Protein AF-A0A973P994-F1 (afdb_monomer_lite)

pLDDT: mean 95.09, std 4.05, range [77.5, 98.88]

Sequence (244 aa):
MRTFELDADRRIGGPYTLAAALLDRLVPEALDHRPELVAAYDVELRVAAPRLRAQVPVRRRTLADGLPSAQRILIPGLRRSLRIANGLAEFVRGHLAAAGPLRLVVANLGEADHTDAELVEVLRRRIDPALLLVEEGPSAPGDGPLCIDFGRFRDEGFHHAMVESGLETLRGMAYEDGPEEWQTLVQRVASALEAVEREEEARELYDRARRESTDPKHRATIAYATAMILVRHHDPARRDPDEA

Foldseek 3Di:
DAEDEAEQACQVPHALRRVQVVCVVQVVVCCVPPLVLLQVLLVLNCLNHVVCVVPRDDDDDDPLVPDDLVPNPDFDAPCLLVVSLLSSLVSLQVRLVVVPAYEYEYEQLVNHFPSVVSSLVNNVVPHDCRRYPYHYDYYDDDDDAGDDPLSSCRNSVVLRSLQPNLVVVLVVDACVVPVVVNLVSLVSNLVSCVSVLNNVVSLVSLVVCCVRDPDPVSNVVSVVVNLCCQCPRPPPVSRDNPVD

Secondary structure (DSSP, 8-state):
-EEEEEE-BHHHHSTTHHHHHHHHHHHHHHHHH-HHHHHHTHHHHHHH-GGGGGTS------GGGGS-GGG--PPPPTTHHHHHHHHHHHHHHHHHHHH--EEEEEETGGGB-HHHHHHHHHHHHHS-TTTEEEEE-------SPPP--HHHHHHHT-HHHHHHHHHHHHHH--TTT-HHHHHHHHHHHHHHHHHTT-HHHHHHHHHHHHHH---HHHHHHHHHHHHHHHHH-SSGGG--TT--

Radius of gyration: 20.29 Å; chains: 1; bounding box: 47×38×56 Å

Structure (mmCIF, N/CA/C/O backbone):
data_AF-A0A973P994-F1
#
_entry.id   AF-A0A973P994-F1
#
loop_
_atom_site.group_PDB
_atom_site.id
_atom_site.type_symbol
_atom_site.label_atom_id
_atom_site.label_alt_id
_atom_site.label_comp_id
_atom_site.label_asym_id
_atom_site.label_entity_id
_atom_site.label_seq_id
_atom_site.pdbx_PDB_ins_code
_atom_site.Cartn_x
_atom_site.Cartn_y
_atom_site.Cartn_z
_atom_site.occupancy
_atom_site.B_iso_or_equiv
_atom_site.auth_seq_id
_atom_site.auth_comp_id
_atom_site.auth_asym_id
_atom_site.auth_atom_id
_atom_site.pdbx_PDB_model_num
ATOM 1 N N . MET A 1 1 ? -21.869 3.431 20.355 1.00 82.62 1 MET A N 1
ATOM 2 C CA . MET A 1 1 ? -20.878 3.082 19.318 1.00 82.62 1 MET A CA 1
ATOM 3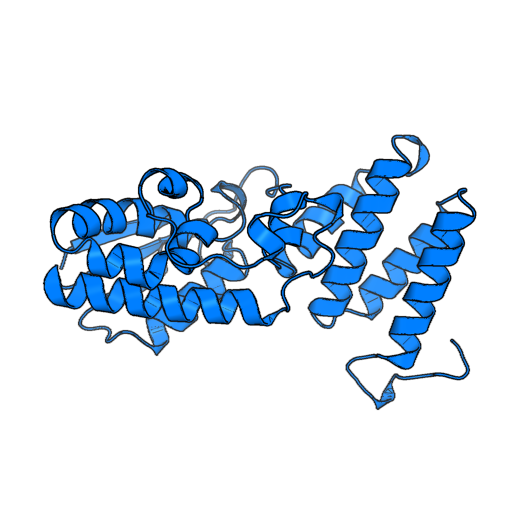 C C . MET A 1 1 ? -20.185 4.367 18.894 1.00 82.62 1 MET A C 1
ATOM 5 O O . MET A 1 1 ? -20.887 5.313 18.552 1.00 82.62 1 MET A O 1
ATOM 9 N N . ARG A 1 2 ? -18.853 4.451 19.020 1.00 95.69 2 ARG A N 1
ATOM 10 C CA . ARG A 1 2 ? -18.085 5.632 18.570 1.00 95.69 2 ARG A CA 1
ATOM 11 C C . ARG A 1 2 ? -18.140 5.707 17.043 1.00 95.69 2 ARG A C 1
ATOM 13 O O . ARG A 1 2 ? -18.291 4.663 16.420 1.00 95.69 2 ARG A O 1
ATOM 20 N N . THR A 1 3 ? -18.043 6.896 16.451 1.00 98.06 3 THR A N 1
ATOM 21 C CA . THR A 1 3 ? -18.011 7.051 14.986 1.00 98.06 3 THR A CA 1
ATOM 22 C C . THR A 1 3 ? -16.771 7.825 14.577 1.00 98.06 3 THR A C 1
ATOM 24 O O . THR A 1 3 ? -16.532 8.905 15.115 1.00 98.06 3 THR A O 1
ATOM 27 N N . PHE A 1 4 ? -16.005 7.276 13.636 1.00 98.38 4 PHE A N 1
ATOM 28 C CA . PHE A 1 4 ? -14.934 7.973 12.933 1.00 98.38 4 PHE A CA 1
ATOM 29 C C . PHE A 1 4 ? -15.313 8.133 11.467 1.00 98.38 4 PHE A C 1
ATOM 31 O O . PHE A 1 4 ? -15.811 7.196 10.848 1.00 98.38 4 PHE A O 1
ATOM 38 N N . GLU A 1 5 ? -15.045 9.315 10.930 1.00 98.25 5 GLU A N 1
ATOM 39 C CA . GLU A 1 5 ? -15.170 9.626 9.511 1.00 98.25 5 GLU A CA 1
ATOM 40 C C . GLU A 1 5 ? -13.765 9.939 9.012 1.00 98.25 5 GLU A C 1
ATOM 42 O O . GLU A 1 5 ? -13.131 10.875 9.504 1.00 98.25 5 GLU A O 1
ATOM 47 N N . LEU A 1 6 ? -13.247 9.092 8.127 1.00 98.38 6 LEU A N 1
ATOM 48 C CA . LEU A 1 6 ? -11.869 9.150 7.651 1.00 98.38 6 LEU A CA 1
ATOM 49 C C . LEU A 1 6 ? -11.847 9.114 6.125 1.00 98.38 6 LEU A C 1
ATOM 51 O O . LEU A 1 6 ? -12.688 8.470 5.503 1.00 98.38 6 LEU A O 1
ATOM 55 N N . ASP A 1 7 ? -10.870 9.799 5.547 1.00 97.69 7 ASP A N 1
ATOM 56 C CA . ASP A 1 7 ? -10.652 9.863 4.106 1.00 97.69 7 ASP A CA 1
ATOM 57 C C . ASP A 1 7 ? -9.616 8.815 3.687 1.00 97.69 7 ASP A C 1
ATOM 59 O O . ASP A 1 7 ? -8.601 8.641 4.370 1.00 97.69 7 ASP A O 1
ATOM 63 N N . ALA A 1 8 ? -9.891 8.103 2.597 1.00 97.88 8 ALA A N 1
ATOM 64 C CA . ALA A 1 8 ? -9.007 7.090 2.041 1.00 97.88 8 ALA A CA 1
ATOM 65 C C . ALA A 1 8 ? -8.262 7.545 0.778 1.00 97.88 8 ALA A C 1
ATOM 67 O O . ALA A 1 8 ? -7.497 6.750 0.244 1.00 97.88 8 ALA A O 1
ATOM 68 N N . ASP A 1 9 ? -8.434 8.783 0.296 1.00 97.75 9 ASP A N 1
ATOM 69 C CA . ASP A 1 9 ? -7.768 9.241 -0.930 1.00 97.75 9 ASP A CA 1
ATOM 70 C C . ASP A 1 9 ? -6.238 9.121 -0.831 1.00 97.75 9 ASP A C 1
ATOM 72 O O . ASP A 1 9 ? -5.570 9.804 -0.045 1.00 97.75 9 ASP A O 1
ATOM 76 N N . ARG A 1 10 ? -5.664 8.276 -1.696 1.00 97.00 10 ARG A N 1
ATOM 77 C CA . ARG A 1 10 ? -4.221 8.007 -1.764 1.00 97.00 10 ARG A CA 1
ATOM 78 C C . ARG A 1 10 ? -3.365 9.256 -1.982 1.00 97.00 10 ARG A C 1
ATOM 80 O O . ARG A 1 10 ? -2.165 9.215 -1.718 1.00 97.00 10 ARG A O 1
ATOM 87 N N . ARG A 1 11 ? -3.929 10.365 -2.463 1.00 96.75 11 ARG A N 1
ATOM 88 C CA . ARG A 1 11 ? -3.209 11.638 -2.653 1.00 96.75 11 ARG A CA 1
ATOM 89 C C . ARG A 1 11 ? -2.876 12.334 -1.334 1.00 96.75 11 ARG A C 1
ATOM 91 O O . ARG A 1 11 ? -1.956 13.145 -1.292 1.00 96.75 11 ARG A O 1
ATOM 98 N N . ILE A 1 12 ? -3.553 11.980 -0.241 1.00 95.00 12 ILE A N 1
ATOM 99 C CA . ILE A 1 12 ? -3.295 12.556 1.085 1.00 95.00 12 ILE A CA 1
ATOM 100 C C . ILE A 1 12 ? -1.983 12.016 1.674 1.00 95.00 12 ILE A C 1
ATOM 102 O O . ILE A 1 12 ? -1.164 12.789 2.178 1.00 95.00 12 ILE A O 1
ATOM 106 N N . GLY A 1 13 ? -1.779 10.693 1.648 1.00 92.81 13 GLY A N 1
ATOM 107 C CA . GLY A 1 13 ? -0.646 10.039 2.321 1.00 92.81 13 GLY A CA 1
ATOM 108 C C . GLY A 1 13 ? 0.047 8.920 1.539 1.00 92.81 13 GLY A C 1
ATOM 109 O O . GLY A 1 13 ? 1.062 8.393 2.006 1.00 92.81 13 GLY A O 1
ATOM 110 N N . GLY A 1 14 ? -0.451 8.564 0.355 1.00 96.00 14 GLY A N 1
ATOM 111 C CA . GLY A 1 14 ? -0.037 7.371 -0.379 1.00 96.00 14 GLY A CA 1
ATOM 112 C C . GLY A 1 14 ? -0.507 6.089 0.320 1.00 96.00 14 GLY A C 1
ATOM 113 O O . GLY A 1 14 ? -1.576 6.090 0.931 1.00 96.00 14 GLY A O 1
ATOM 114 N N . PRO A 1 15 ? 0.299 5.013 0.270 1.00 98.19 15 PRO A N 1
ATOM 115 C CA . PRO A 1 15 ? 0.018 3.766 0.968 1.00 98.19 15 PRO A CA 1
ATOM 116 C C . PRO A 1 15 ? -0.317 3.953 2.444 1.00 98.19 15 PRO A C 1
ATOM 118 O O . PRO A 1 15 ? 0.493 4.523 3.193 1.00 98.19 15 PRO A O 1
ATOM 121 N N . TYR A 1 16 ? -1.454 3.378 2.844 1.00 98.62 16 TYR A N 1
ATOM 122 C CA . TYR A 1 16 ? -2.008 3.387 4.197 1.00 98.62 16 TYR A CA 1
ATOM 123 C C . TYR A 1 16 ? -2.497 4.763 4.672 1.00 98.62 16 TYR A C 1
ATOM 125 O O . TYR A 1 16 ? -2.324 5.111 5.841 1.00 98.62 16 TYR A O 1
ATOM 133 N N . THR A 1 17 ? -3.106 5.558 3.795 1.00 98.19 17 THR A N 1
ATOM 134 C CA . THR A 1 17 ? -3.743 6.833 4.158 1.00 98.19 17 THR A CA 1
ATOM 135 C C . THR A 1 17 ? -4.852 6.635 5.198 1.00 98.19 17 THR A C 1
ATOM 137 O O . THR A 1 17 ? -4.779 7.201 6.295 1.00 98.19 17 THR A O 1
ATOM 140 N N . LEU A 1 18 ? -5.845 5.794 4.899 1.00 98.69 18 LEU A N 1
ATOM 141 C CA . LEU A 1 18 ? -6.954 5.486 5.805 1.00 98.69 18 LEU A CA 1
ATOM 142 C C . LEU A 1 18 ? -6.437 4.811 7.074 1.00 98.69 18 LEU A C 1
ATOM 144 O O . LEU A 1 18 ? -6.819 5.184 8.188 1.00 98.69 18 LEU A O 1
ATOM 148 N N . ALA A 1 19 ? -5.559 3.818 6.920 1.00 98.75 19 ALA A N 1
ATOM 149 C CA . ALA A 1 19 ? -5.013 3.090 8.055 1.00 98.75 19 ALA A CA 1
ATOM 150 C C . ALA A 1 19 ? -4.240 4.013 9.004 1.00 98.75 19 ALA A C 1
ATOM 152 O O . ALA A 1 19 ? -4.448 3.943 10.214 1.00 98.75 19 ALA A O 1
ATOM 153 N N . ALA A 1 20 ? -3.390 4.905 8.487 1.00 98.62 20 ALA A N 1
ATOM 154 C CA . ALA A 1 20 ? -2.669 5.871 9.310 1.00 98.62 20 ALA A CA 1
ATOM 155 C C . ALA A 1 20 ? -3.633 6.765 10.095 1.00 98.62 20 ALA A C 1
ATOM 157 O O . ALA A 1 20 ? -3.474 6.914 11.306 1.00 98.62 20 ALA A O 1
ATOM 158 N N . ALA A 1 21 ? -4.672 7.284 9.435 1.00 98.62 21 ALA A N 1
ATOM 159 C CA . ALA A 1 21 ? -5.668 8.135 10.075 1.00 98.62 21 ALA A CA 1
ATOM 160 C C . ALA A 1 21 ? -6.463 7.398 11.171 1.00 98.62 21 ALA A C 1
ATOM 162 O O . ALA A 1 21 ? -6.756 7.973 12.221 1.00 98.62 21 ALA A O 1
ATOM 163 N N . LEU A 1 22 ? -6.777 6.113 10.967 1.00 98.62 22 LEU A N 1
ATOM 164 C CA . LEU A 1 22 ? -7.419 5.274 11.981 1.00 98.62 22 LEU A CA 1
ATOM 165 C C . LEU A 1 22 ? -6.482 5.027 13.168 1.00 98.62 22 LEU A C 1
ATOM 167 O O . LEU A 1 22 ? -6.879 5.174 14.325 1.00 98.62 22 LEU A O 1
ATOM 171 N N . LEU A 1 23 ? -5.228 4.670 12.895 1.00 98.69 23 LEU A N 1
ATOM 172 C CA . LEU A 1 23 ? -4.234 4.378 13.925 1.00 98.69 23 LEU A CA 1
ATOM 173 C C . LEU A 1 23 ? -3.874 5.611 14.758 1.00 98.69 23 LEU A C 1
ATOM 175 O O . LEU A 1 23 ? -3.693 5.472 15.965 1.00 98.69 23 LEU A O 1
ATOM 179 N N . ASP A 1 24 ? -3.861 6.806 14.166 1.00 97.75 24 ASP A N 1
ATOM 180 C CA . ASP A 1 24 ? -3.674 8.067 14.894 1.00 97.75 24 ASP A CA 1
ATOM 181 C C . ASP A 1 24 ? -4.755 8.282 15.973 1.00 97.75 24 ASP A C 1
ATOM 183 O O . ASP A 1 24 ? -4.512 8.969 16.966 1.00 97.75 24 ASP A O 1
ATOM 187 N N . ARG A 1 25 ? -5.940 7.668 15.823 1.00 97.38 25 ARG A N 1
ATOM 188 C CA . ARG A 1 25 ? -7.004 7.685 16.841 1.00 97.38 25 ARG A CA 1
ATOM 189 C C . ARG A 1 25 ? -6.871 6.559 17.860 1.00 97.38 25 ARG A C 1
ATOM 191 O O . ARG A 1 25 ? -7.090 6.793 19.043 1.00 97.38 25 ARG A O 1
ATOM 198 N N . LEU A 1 26 ? -6.545 5.346 17.411 1.00 97.88 26 LEU A N 1
ATOM 199 C CA . LEU A 1 26 ? -6.580 4.149 18.261 1.00 97.88 26 LEU A CA 1
ATOM 200 C C . LEU A 1 26 ? -5.298 3.938 19.078 1.00 97.88 26 LEU A C 1
ATOM 202 O O . LEU A 1 26 ? -5.358 3.443 20.203 1.00 97.88 26 LEU A O 1
ATOM 206 N N . VAL A 1 27 ? -4.129 4.265 18.521 1.00 97.94 27 VAL A N 1
ATOM 207 C CA . VAL A 1 27 ? -2.832 3.949 19.143 1.00 97.94 27 VAL A CA 1
ATOM 208 C C . VAL A 1 27 ? -2.585 4.732 20.435 1.00 97.94 27 VAL A C 1
ATOM 210 O O . VAL A 1 27 ? -2.160 4.086 21.391 1.00 97.94 27 VAL A O 1
ATOM 213 N N . PRO A 1 28 ? -2.861 6.050 20.536 1.00 96.25 28 PRO A N 1
ATOM 214 C CA . PRO A 1 28 ? -2.683 6.773 21.797 1.00 96.25 28 PRO A CA 1
ATOM 215 C C . PRO A 1 28 ? -3.518 6.182 22.943 1.00 96.25 28 PRO A C 1
ATOM 217 O O . PRO A 1 28 ? -2.980 5.866 23.998 1.00 96.25 28 PRO A O 1
ATOM 220 N N . GLU A 1 29 ? -4.803 5.908 22.702 1.00 95.25 29 GLU A N 1
ATOM 221 C CA . GLU A 1 29 ? -5.687 5.268 23.688 1.00 95.25 29 GLU A CA 1
ATOM 222 C C . GLU A 1 29 ? -5.202 3.852 24.054 1.00 95.25 29 GLU A C 1
ATOM 224 O O . GLU A 1 29 ? -5.230 3.442 25.216 1.00 95.25 29 GLU A O 1
ATOM 229 N N . ALA A 1 30 ? -4.716 3.089 23.070 1.00 96.62 30 ALA A N 1
ATOM 230 C CA . ALA A 1 30 ? -4.140 1.775 23.322 1.00 96.62 30 ALA A CA 1
ATOM 231 C C . ALA A 1 30 ? -2.842 1.850 24.144 1.00 96.62 30 ALA A C 1
ATOM 233 O O . ALA A 1 30 ? -2.612 0.963 24.958 1.00 96.62 30 ALA A O 1
ATOM 234 N N . LEU A 1 31 ? -2.004 2.874 23.966 1.00 96.19 31 LEU A N 1
ATOM 235 C CA . LEU A 1 31 ? -0.786 3.066 24.760 1.00 96.19 31 LEU A CA 1
ATOM 236 C C . LEU A 1 31 ? -1.099 3.366 26.230 1.00 96.19 31 LEU A C 1
ATOM 238 O O . LEU A 1 31 ? -0.405 2.842 27.100 1.00 96.19 31 LEU A O 1
ATOM 242 N N . ASP A 1 32 ? -2.150 4.143 26.499 1.00 94.50 32 ASP A N 1
ATOM 243 C CA . ASP A 1 32 ? -2.546 4.521 27.861 1.00 94.50 32 ASP A CA 1
ATOM 244 C C . ASP A 1 32 ? -3.085 3.334 28.671 1.00 94.50 32 ASP A C 1
ATOM 246 O O . ASP A 1 32 ? -2.872 3.244 29.882 1.00 94.50 32 ASP A O 1
ATOM 250 N N . HIS A 1 33 ? -3.783 2.405 28.014 1.00 92.62 33 HIS A N 1
ATOM 251 C CA . HIS A 1 33 ? -4.484 1.317 28.700 1.00 92.62 33 HIS A CA 1
ATOM 252 C C . HIS A 1 33 ? -3.849 -0.061 28.507 1.00 92.62 33 HIS A C 1
ATOM 254 O O . HIS A 1 33 ? -3.992 -0.924 29.372 1.00 92.62 33 HIS A O 1
ATOM 260 N N . ARG A 1 34 ? -3.202 -0.292 27.360 1.00 94.69 34 ARG A N 1
ATOM 261 C CA . ARG A 1 34 ? -2.737 -1.606 26.887 1.00 94.69 34 ARG A CA 1
ATOM 262 C C . ARG A 1 34 ? -1.475 -1.511 26.011 1.00 94.69 34 ARG A C 1
ATOM 264 O O . ARG A 1 34 ? -1.480 -1.933 24.845 1.00 94.69 34 ARG A O 1
ATOM 271 N N . PRO A 1 35 ? -0.363 -0.972 26.534 1.00 95.88 35 PRO A N 1
ATOM 272 C CA . PRO A 1 35 ? 0.869 -0.797 25.763 1.00 95.88 35 PRO A CA 1
ATOM 273 C C . PRO A 1 35 ? 1.440 -2.119 25.221 1.00 95.88 35 PRO A C 1
ATOM 275 O O . PRO A 1 35 ? 2.132 -2.129 24.201 1.00 95.88 35 PRO A O 1
ATOM 278 N N . GLU A 1 36 ? 1.136 -3.255 25.853 1.00 96.25 36 GLU A N 1
ATOM 279 C CA . GLU A 1 36 ? 1.503 -4.589 25.376 1.00 96.25 36 GLU A CA 1
ATOM 280 C C . GLU A 1 36 ? 0.822 -4.960 24.054 1.00 96.25 36 GLU A C 1
ATOM 282 O O . GLU A 1 36 ? 1.439 -5.626 23.222 1.00 96.25 36 GLU A O 1
ATOM 287 N N . LEU A 1 37 ? -0.409 -4.488 23.818 1.00 97.12 37 LEU A N 1
ATOM 288 C CA . LEU A 1 37 ? -1.100 -4.682 22.544 1.00 97.12 37 LEU A CA 1
ATOM 289 C C . LEU A 1 37 ? -0.380 -3.926 21.425 1.00 97.12 37 LEU A C 1
ATOM 291 O O . LEU A 1 37 ? -0.119 -4.489 20.365 1.00 97.12 37 LEU A O 1
ATOM 295 N N . VAL A 1 38 ? -0.017 -2.667 21.679 1.00 97.56 38 VAL A N 1
ATOM 296 C CA . VAL A 1 38 ? 0.731 -1.833 20.726 1.00 97.56 38 VAL A CA 1
ATOM 297 C C . VAL A 1 38 ? 2.098 -2.454 20.429 1.00 97.56 38 VAL A C 1
ATOM 299 O O . VAL A 1 38 ? 2.514 -2.527 19.277 1.00 97.56 38 VAL A O 1
ATOM 302 N N . ALA A 1 39 ? 2.779 -2.971 21.455 1.00 95.88 39 ALA A N 1
ATOM 303 C CA . ALA A 1 39 ? 4.061 -3.649 21.299 1.00 95.88 39 ALA A CA 1
ATOM 304 C C . ALA A 1 39 ? 3.964 -4.967 20.507 1.00 95.88 39 ALA A C 1
ATOM 306 O O . ALA A 1 39 ? 4.905 -5.311 19.792 1.00 95.88 39 ALA A O 1
ATOM 307 N N . ALA A 1 40 ? 2.853 -5.702 20.621 1.00 96.31 40 ALA A N 1
ATOM 308 C CA . ALA A 1 40 ? 2.636 -6.965 19.913 1.00 96.31 40 ALA A CA 1
ATOM 309 C C . ALA A 1 40 ? 2.413 -6.790 18.401 1.00 96.31 40 ALA A C 1
ATOM 311 O O . ALA A 1 40 ? 2.692 -7.720 17.645 1.00 96.31 40 ALA A O 1
ATOM 312 N N . TYR A 1 41 ? 1.954 -5.610 17.971 1.00 97.62 41 TYR A N 1
ATOM 313 C CA . TYR A 1 41 ? 1.684 -5.261 16.569 1.00 97.62 41 TYR A CA 1
ATOM 314 C C . TYR A 1 41 ? 2.581 -4.117 16.064 1.00 97.62 41 TYR A C 1
ATOM 316 O O . TYR A 1 41 ? 2.216 -3.358 15.168 1.00 97.62 41 TYR A O 1
ATOM 324 N N . ASP A 1 42 ? 3.779 -3.972 16.644 1.00 96.62 42 ASP A N 1
ATOM 325 C CA . ASP A 1 42 ? 4.691 -2.866 16.340 1.00 96.62 42 ASP A CA 1
ATOM 326 C C . ASP A 1 42 ? 5.059 -2.740 14.855 1.00 96.62 42 ASP A C 1
ATOM 328 O O . ASP A 1 42 ? 5.102 -1.630 14.329 1.00 96.62 42 ASP A O 1
ATOM 332 N N . VAL A 1 43 ? 5.316 -3.854 14.165 1.00 95.69 43 VAL A N 1
ATOM 333 C CA . VAL A 1 43 ? 5.672 -3.864 12.740 1.00 95.69 43 VAL A CA 1
ATOM 334 C C . VAL A 1 43 ? 4.536 -3.272 11.916 1.00 95.69 43 VAL A C 1
ATOM 336 O O . VAL A 1 43 ? 4.755 -2.343 11.145 1.00 95.69 43 VAL A O 1
ATOM 339 N N . GLU A 1 44 ? 3.320 -3.769 12.109 1.00 98.06 44 GLU A N 1
ATOM 340 C CA . GLU A 1 44 ? 2.140 -3.363 11.358 1.00 98.06 44 GLU A CA 1
ATOM 341 C C . GLU A 1 44 ? 1.832 -1.879 11.553 1.00 98.06 44 GLU A C 1
ATOM 343 O O . GLU A 1 44 ? 1.708 -1.129 10.582 1.00 98.06 44 GLU A O 1
ATOM 348 N N . LEU A 1 45 ? 1.817 -1.434 12.811 1.00 98.19 45 LEU A N 1
ATOM 349 C CA . LEU A 1 45 ? 1.558 -0.044 13.170 1.00 98.19 45 LEU A CA 1
ATOM 350 C C . LEU A 1 45 ? 2.613 0.907 12.588 1.00 98.19 45 LEU A C 1
ATOM 352 O O . LEU A 1 45 ? 2.278 1.970 12.074 1.00 98.19 45 LEU A O 1
ATOM 356 N N . ARG A 1 46 ? 3.897 0.528 12.622 1.00 96.75 46 ARG A N 1
ATOM 357 C CA . ARG A 1 46 ? 5.001 1.372 12.125 1.00 96.75 46 ARG A CA 1
ATOM 358 C C . ARG A 1 46 ? 5.104 1.424 10.602 1.00 96.75 46 ARG A C 1
ATOM 360 O O . ARG A 1 46 ? 5.711 2.368 10.079 1.00 96.75 46 ARG A O 1
ATOM 367 N N . VAL A 1 47 ? 4.585 0.408 9.912 1.00 96.75 47 VAL A N 1
ATOM 368 C CA . VAL A 1 47 ? 4.509 0.345 8.445 1.00 96.75 47 VAL A CA 1
ATOM 369 C C . VAL A 1 47 ? 3.344 1.193 7.942 1.00 96.75 47 VAL A C 1
ATOM 371 O O . VAL A 1 47 ? 3.547 2.027 7.054 1.00 96.75 47 VAL A O 1
ATOM 374 N N . ALA A 1 48 ? 2.160 1.013 8.533 1.00 98.25 48 ALA A N 1
ATOM 375 C CA . ALA A 1 48 ? 0.943 1.709 8.131 1.00 98.25 48 ALA A CA 1
ATOM 376 C C . ALA A 1 48 ? 0.922 3.177 8.576 1.00 98.25 48 ALA A C 1
ATOM 378 O O . ALA A 1 48 ? 0.539 4.040 7.799 1.00 98.25 48 ALA A O 1
ATOM 379 N N . ALA A 1 49 ? 1.425 3.486 9.776 1.00 97.44 49 ALA A N 1
ATOM 380 C CA . ALA A 1 49 ? 1.464 4.843 10.319 1.00 97.44 49 ALA A CA 1
ATOM 381 C C . ALA A 1 49 ? 2.902 5.280 10.668 1.00 97.44 49 ALA A C 1
ATOM 383 O O . ALA A 1 49 ? 3.300 5.275 11.839 1.00 97.44 49 ALA A O 1
ATOM 384 N N . PRO A 1 50 ? 3.719 5.714 9.684 1.00 93.62 50 PRO A N 1
ATOM 385 C CA . PRO A 1 50 ? 5.095 6.149 9.937 1.00 93.62 50 PRO A CA 1
ATOM 386 C C . PRO A 1 50 ? 5.223 7.266 10.982 1.00 93.62 50 PRO A C 1
ATOM 388 O O . PRO A 1 50 ? 6.222 7.319 11.700 1.00 93.62 50 PRO A O 1
ATOM 391 N N . ARG A 1 51 ? 4.211 8.134 11.113 1.00 93.44 51 ARG A N 1
ATOM 392 C CA . ARG A 1 51 ? 4.171 9.220 12.109 1.00 93.44 51 ARG A CA 1
ATOM 393 C C . ARG A 1 51 ? 4.152 8.709 13.553 1.00 93.44 51 ARG A C 1
ATOM 395 O O . ARG A 1 51 ? 4.695 9.361 14.441 1.00 93.44 51 ARG A O 1
ATOM 402 N N . LEU A 1 52 ? 3.631 7.505 13.780 1.00 95.75 52 LEU A N 1
ATOM 403 C CA . LEU A 1 52 ? 3.565 6.880 15.101 1.00 95.75 52 LEU A CA 1
ATOM 404 C C . LEU A 1 52 ? 4.858 6.149 15.489 1.00 95.75 52 LEU A C 1
ATOM 406 O O . LEU A 1 52 ? 4.968 5.640 16.603 1.00 95.75 52 LEU A O 1
ATOM 410 N N . ARG A 1 53 ? 5.888 6.128 14.629 1.00 93.81 53 ARG A N 1
ATOM 411 C CA . ARG A 1 53 ? 7.168 5.443 14.900 1.00 93.81 53 ARG A CA 1
ATOM 412 C C . ARG A 1 53 ? 7.898 5.948 16.150 1.00 93.81 53 ARG A C 1
ATOM 414 O O . ARG A 1 53 ? 8.714 5.205 16.689 1.00 93.81 53 ARG A O 1
ATOM 421 N N . ALA A 1 54 ? 7.653 7.176 16.599 1.00 93.12 54 ALA A N 1
ATOM 422 C CA . ALA A 1 54 ? 8.234 7.677 17.847 1.00 93.12 54 ALA A CA 1
ATOM 423 C C . ALA A 1 54 ? 7.540 7.105 19.098 1.00 93.12 54 ALA A C 1
ATOM 425 O O . ALA A 1 54 ? 8.165 7.010 20.148 1.00 93.12 54 ALA A O 1
ATOM 426 N N . GLN A 1 55 ? 6.270 6.709 18.978 1.00 93.62 55 GLN A N 1
ATOM 427 C CA . GLN A 1 55 ? 5.429 6.248 20.088 1.00 93.62 55 GLN A CA 1
ATOM 428 C C . GLN A 1 55 ? 5.333 4.717 20.145 1.00 93.62 55 GLN A C 1
ATOM 430 O O . GLN A 1 55 ? 5.291 4.127 21.220 1.00 93.62 55 GLN A O 1
ATOM 435 N N . VAL A 1 56 ? 5.331 4.053 18.985 1.00 94.81 56 VAL A N 1
ATOM 436 C CA . VAL A 1 56 ? 5.241 2.593 18.890 1.00 94.81 56 VAL A CA 1
ATOM 437 C C . VAL A 1 56 ? 6.631 1.978 19.100 1.00 94.81 56 VAL A C 1
ATOM 439 O O . VAL A 1 56 ? 7.519 2.203 18.267 1.00 94.81 56 VAL A O 1
ATOM 442 N N . PRO A 1 57 ? 6.856 1.189 20.167 1.00 89.94 57 PRO A N 1
ATOM 443 C CA . PRO A 1 57 ? 8.169 0.626 20.471 1.00 89.94 57 PRO A CA 1
ATOM 444 C C . PRO A 1 57 ? 8.628 -0.327 19.368 1.00 89.94 57 PRO A C 1
ATOM 446 O O . PRO A 1 57 ? 7.813 -1.025 18.780 1.00 89.94 57 PRO A O 1
ATOM 449 N N . VAL A 1 58 ? 9.937 -0.410 19.116 1.00 91.50 58 VAL A N 1
ATOM 450 C CA . VAL A 1 58 ? 10.480 -1.419 18.193 1.00 91.50 58 VAL A CA 1
ATOM 451 C C . VAL A 1 58 ? 10.862 -2.666 18.973 1.00 91.50 58 VAL A C 1
ATOM 453 O O . VAL A 1 58 ? 11.867 -2.672 19.682 1.00 91.50 58 VAL A O 1
ATOM 456 N N . ARG A 1 59 ? 10.058 -3.718 18.852 1.00 89.06 59 ARG A N 1
ATOM 457 C CA . ARG A 1 59 ? 10.268 -5.023 19.488 1.00 89.06 59 ARG A CA 1
ATOM 458 C C . ARG A 1 59 ? 10.837 -6.038 18.515 1.00 89.06 59 ARG A C 1
ATOM 460 O O . ARG A 1 59 ? 11.706 -6.818 18.897 1.00 89.06 59 ARG A O 1
ATOM 467 N N . ARG A 1 60 ? 10.361 -6.028 17.272 1.00 87.69 60 ARG A N 1
ATOM 468 C CA . ARG A 1 60 ? 10.754 -6.996 16.246 1.00 87.69 60 ARG A CA 1
ATOM 469 C C . ARG A 1 60 ? 11.576 -6.275 15.182 1.00 87.69 60 ARG A C 1
ATOM 471 O O . ARG A 1 60 ? 11.087 -5.351 14.541 1.00 87.69 60 ARG A O 1
ATOM 478 N N . ARG A 1 61 ? 12.840 -6.680 15.024 1.00 84.88 61 ARG A N 1
ATOM 479 C CA . ARG A 1 61 ? 13.739 -6.187 13.970 1.00 84.88 61 ARG A CA 1
ATOM 480 C C . ARG A 1 61 ? 14.292 -7.337 13.156 1.00 84.88 61 ARG A C 1
ATOM 482 O O . ARG A 1 61 ? 14.643 -8.381 13.703 1.00 84.88 61 ARG A O 1
ATOM 489 N N . THR A 1 62 ? 14.398 -7.117 11.858 1.00 83.81 62 THR A N 1
ATOM 490 C CA . THR A 1 62 ? 15.160 -7.983 10.966 1.00 83.81 62 THR A CA 1
ATOM 491 C C . THR A 1 62 ? 16.622 -7.543 10.938 1.00 83.81 62 THR A C 1
ATOM 493 O O . THR A 1 62 ? 16.951 -6.406 11.283 1.00 83.81 62 THR A O 1
ATOM 496 N N . LEU A 1 63 ? 17.519 -8.421 10.481 1.00 85.12 63 LEU A N 1
ATOM 497 C CA . LEU A 1 63 ? 18.916 -8.040 10.239 1.00 85.12 63 LEU A CA 1
ATOM 498 C C . LEU A 1 63 ? 19.024 -6.894 9.219 1.00 85.12 63 LEU A C 1
ATOM 500 O O . LEU A 1 63 ? 19.889 -6.034 9.359 1.00 85.12 63 LEU A O 1
ATOM 504 N N . ALA A 1 64 ? 18.120 -6.846 8.233 1.00 83.62 64 ALA A N 1
ATOM 505 C CA . ALA A 1 64 ? 18.115 -5.823 7.190 1.00 83.62 64 ALA A CA 1
ATOM 506 C C . ALA A 1 64 ? 17.840 -4.409 7.731 1.00 83.62 64 ALA A C 1
ATOM 508 O O . ALA A 1 64 ? 18.341 -3.433 7.168 1.00 83.62 64 ALA A O 1
ATOM 509 N N . ASP A 1 65 ? 17.118 -4.285 8.848 1.00 83.25 65 ASP A N 1
ATOM 510 C CA . ASP A 1 65 ? 16.789 -2.989 9.456 1.00 83.25 65 ASP A CA 1
ATOM 511 C C . ASP A 1 65 ? 18.047 -2.242 9.928 1.00 83.25 65 ASP A C 1
ATOM 513 O O . ASP A 1 65 ? 18.082 -1.012 9.922 1.00 83.25 65 ASP A O 1
ATOM 517 N N . GLY A 1 66 ? 19.092 -2.984 10.313 1.00 84.75 66 GLY A N 1
ATOM 518 C CA . GLY A 1 66 ? 20.385 -2.435 10.728 1.00 84.75 66 GLY A CA 1
ATOM 519 C C . GLY A 1 66 ? 21.350 -2.149 9.576 1.00 84.75 66 GLY A C 1
ATOM 520 O O . GLY A 1 66 ? 22.376 -1.508 9.794 1.00 84.75 66 GLY A O 1
ATOM 521 N N . LEU A 1 67 ? 21.045 -2.608 8.359 1.00 88.81 67 LEU A N 1
ATOM 522 C CA . LEU A 1 67 ? 21.911 -2.415 7.199 1.00 88.81 67 LEU A CA 1
ATOM 523 C C . LEU A 1 67 ? 21.677 -1.042 6.546 1.00 88.81 67 LEU A C 1
ATOM 525 O O . LEU A 1 67 ? 20.541 -0.555 6.540 1.00 88.81 67 LEU A O 1
ATOM 529 N N . PRO A 1 68 ? 22.708 -0.428 5.936 1.00 88.94 68 PRO A N 1
ATOM 530 C CA . PRO A 1 68 ? 22.541 0.703 5.027 1.00 88.94 68 PRO A CA 1
ATOM 531 C C . PRO A 1 68 ? 21.581 0.375 3.876 1.00 88.94 68 PRO A C 1
ATOM 533 O O . PRO A 1 68 ? 21.561 -0.756 3.393 1.00 88.94 68 PRO A O 1
ATOM 536 N N . SER A 1 69 ? 20.841 1.371 3.373 1.00 81.31 69 SER A N 1
ATOM 537 C CA . SER A 1 69 ? 19.859 1.179 2.286 1.00 81.31 69 SER A CA 1
ATOM 538 C C . SER A 1 69 ? 20.464 0.499 1.046 1.00 81.31 69 SER A C 1
ATOM 540 O O . SER A 1 69 ? 19.870 -0.431 0.505 1.00 81.31 69 SER A O 1
ATOM 542 N N . ALA A 1 70 ? 21.699 0.859 0.674 1.00 84.00 70 ALA A N 1
ATOM 543 C CA . ALA A 1 70 ? 22.420 0.251 -0.448 1.00 84.00 70 ALA A CA 1
ATOM 544 C C . ALA A 1 70 ? 22.688 -1.262 -0.286 1.00 84.00 70 ALA A C 1
ATOM 546 O O . ALA A 1 70 ? 22.894 -1.956 -1.274 1.00 84.00 70 ALA A O 1
ATOM 547 N N . GLN A 1 71 ? 22.676 -1.783 0.946 1.00 89.00 71 GLN A N 1
ATOM 548 C CA . GLN A 1 71 ? 22.867 -3.207 1.246 1.00 89.00 71 GLN A CA 1
ATOM 549 C C . GLN A 1 71 ? 21.536 -3.964 1.394 1.00 89.00 71 GLN A C 1
ATOM 551 O O . GLN A 1 71 ? 21.521 -5.194 1.462 1.00 89.00 71 GLN A O 1
ATOM 556 N N . ARG A 1 72 ? 20.398 -3.256 1.422 1.00 88.62 72 ARG A N 1
ATOM 557 C CA . ARG A 1 72 ? 19.062 -3.861 1.471 1.00 88.62 72 ARG A CA 1
ATOM 558 C C . ARG A 1 72 ? 18.628 -4.239 0.062 1.00 88.62 72 ARG A C 1
ATOM 560 O O . ARG A 1 72 ? 18.006 -3.450 -0.647 1.00 88.62 72 ARG A O 1
ATOM 567 N N . ILE A 1 73 ? 19.000 -5.445 -0.352 1.00 85.25 73 ILE A N 1
ATOM 568 C CA . ILE A 1 73 ? 18.702 -5.966 -1.695 1.00 85.25 73 ILE A CA 1
ATOM 569 C C . ILE A 1 73 ? 17.371 -6.725 -1.777 1.00 85.25 73 ILE A C 1
ATOM 571 O O . ILE A 1 73 ? 16.829 -6.882 -2.866 1.00 85.25 73 ILE A O 1
ATOM 575 N N . LEU A 1 74 ? 16.834 -7.185 -0.642 1.00 88.50 74 LEU A N 1
ATOM 576 C CA . LEU A 1 74 ? 15.563 -7.906 -0.598 1.00 88.50 74 LEU A CA 1
ATOM 577 C C . LEU A 1 74 ? 14.398 -6.918 -0.596 1.00 88.50 74 LEU A C 1
ATOM 579 O O . LEU A 1 74 ? 14.226 -6.161 0.358 1.00 88.50 74 LEU A O 1
ATOM 583 N N . ILE A 1 75 ? 13.589 -6.970 -1.650 1.00 90.62 75 ILE A N 1
ATOM 584 C CA . ILE A 1 75 ? 12.317 -6.257 -1.732 1.00 90.62 75 ILE A CA 1
ATOM 585 C C . ILE A 1 75 ? 11.226 -7.197 -1.211 1.00 90.62 75 ILE A C 1
ATOM 587 O O . ILE A 1 75 ? 11.173 -8.356 -1.637 1.00 90.62 75 ILE A O 1
ATOM 591 N N . PRO A 1 76 ? 10.358 -6.759 -0.285 1.00 93.44 76 PRO A N 1
ATOM 592 C CA . PRO A 1 76 ? 9.299 -7.626 0.194 1.00 93.44 76 PRO A CA 1
ATOM 593 C C . PRO A 1 76 ? 8.335 -8.058 -0.917 1.00 93.44 76 PRO A C 1
ATOM 595 O O . PRO A 1 76 ? 7.931 -7.256 -1.754 1.00 93.44 76 PRO A O 1
ATOM 598 N N . GLY A 1 77 ? 7.93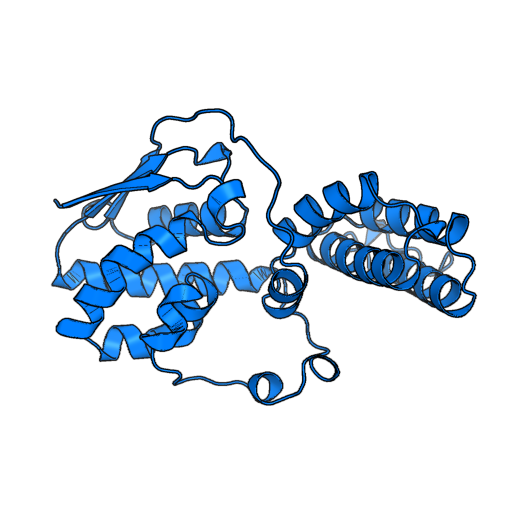8 -9.333 -0.905 1.00 92.81 77 GLY A N 1
ATOM 599 C CA . GLY A 1 77 ? 7.012 -9.877 -1.902 1.00 92.81 77 GLY A CA 1
ATOM 600 C C . GLY A 1 77 ? 5.590 -9.314 -1.790 1.00 92.81 77 GLY A C 1
ATOM 601 O O . GLY A 1 77 ? 5.194 -8.833 -0.724 1.00 92.81 77 GLY A O 1
ATOM 602 N N . LEU A 1 78 ? 4.816 -9.459 -2.872 1.00 92.38 78 LEU A N 1
ATOM 603 C CA . LEU A 1 78 ? 3.475 -8.887 -3.067 1.00 92.38 78 LEU A CA 1
ATOM 604 C C . LEU A 1 78 ? 2.542 -9.052 -1.859 1.00 92.38 78 LEU A C 1
ATOM 606 O O . LEU A 1 78 ? 1.948 -8.096 -1.382 1.00 92.38 78 LEU A O 1
ATOM 610 N N . ARG A 1 79 ? 2.495 -10.251 -1.268 1.00 94.94 79 ARG A N 1
ATOM 611 C CA . ARG A 1 79 ? 1.612 -10.566 -0.128 1.00 94.94 79 ARG A CA 1
ATOM 612 C C . ARG A 1 79 ? 2.032 -9.921 1.200 1.00 94.94 79 ARG A C 1
ATOM 614 O O . ARG A 1 79 ? 1.546 -10.321 2.260 1.00 94.94 79 ARG A O 1
ATOM 621 N N . ARG A 1 80 ? 3.000 -8.997 1.218 1.00 96.44 80 ARG A N 1
ATOM 622 C CA . ARG A 1 80 ? 3.362 -8.276 2.446 1.00 96.44 80 ARG A CA 1
ATOM 623 C C . ARG A 1 80 ? 2.237 -7.368 2.917 1.00 96.44 80 ARG A C 1
ATOM 625 O O . ARG A 1 80 ? 1.953 -7.425 4.111 1.00 96.44 80 ARG A O 1
ATOM 632 N N . SER A 1 81 ? 1.606 -6.599 2.033 1.00 97.31 81 SER A N 1
ATOM 633 C CA . SER A 1 81 ? 0.476 -5.735 2.402 1.00 97.31 81 SER A CA 1
ATOM 634 C C . SER A 1 81 ? -0.625 -6.545 3.086 1.00 97.31 81 SER A C 1
ATOM 636 O O . SER A 1 81 ? -1.004 -6.212 4.204 1.00 97.31 81 SER A O 1
ATOM 638 N N . LEU A 1 82 ? -0.968 -7.720 2.544 1.00 98.25 82 LEU A N 1
ATOM 639 C CA . LEU A 1 82 ? -1.992 -8.585 3.128 1.00 98.25 82 LEU A CA 1
ATOM 640 C C . LEU A 1 82 ? -1.625 -9.053 4.539 1.00 98.25 82 LEU A C 1
ATOM 642 O O . LEU A 1 82 ? -2.474 -9.126 5.427 1.00 98.25 82 LEU A O 1
ATOM 646 N N . ARG A 1 83 ? -0.354 -9.399 4.775 1.00 98.25 83 ARG A N 1
ATOM 647 C CA . ARG A 1 83 ? 0.118 -9.788 6.116 1.00 98.25 83 ARG A CA 1
ATOM 648 C C . ARG A 1 83 ? 0.006 -8.628 7.101 1.00 98.25 83 ARG A C 1
ATOM 650 O O . ARG A 1 83 ? -0.455 -8.850 8.217 1.00 98.25 83 ARG A O 1
ATOM 657 N N . ILE A 1 84 ? 0.373 -7.418 6.675 1.00 98.50 84 ILE A N 1
ATOM 658 C CA . ILE A 1 84 ? 0.222 -6.202 7.482 1.00 98.50 84 ILE A CA 1
ATOM 659 C C . ILE A 1 84 ? -1.260 -5.934 7.762 1.00 98.50 84 ILE A C 1
ATOM 661 O O . ILE A 1 84 ? -1.624 -5.773 8.921 1.00 98.50 84 ILE A O 1
ATOM 665 N N . ALA A 1 85 ? -2.131 -5.995 6.754 1.00 98.75 85 ALA A N 1
ATOM 666 C CA . ALA A 1 85 ? -3.572 -5.815 6.907 1.00 98.75 85 ALA A CA 1
ATOM 667 C C . ALA A 1 85 ? -4.190 -6.816 7.899 1.00 98.75 85 ALA A C 1
ATOM 669 O O . ALA A 1 85 ? -4.992 -6.435 8.750 1.00 98.75 85 ALA A O 1
ATOM 670 N N . ASN A 1 86 ? -3.781 -8.092 7.855 1.00 98.75 86 ASN A N 1
ATOM 671 C CA . ASN A 1 86 ? -4.232 -9.084 8.836 1.00 98.75 86 ASN A CA 1
ATOM 672 C C . ASN A 1 86 ? -3.788 -8.722 10.261 1.00 98.75 86 ASN A C 1
ATOM 674 O O . ASN A 1 86 ? -4.607 -8.787 11.174 1.00 98.75 86 ASN A O 1
ATOM 678 N N . GLY A 1 87 ? -2.529 -8.325 10.468 1.00 98.62 87 GLY A N 1
ATOM 679 C CA . GLY A 1 87 ? -2.060 -7.921 11.796 1.00 98.62 87 GLY A CA 1
ATOM 680 C C . GLY A 1 87 ? -2.719 -6.627 12.294 1.00 98.62 87 GLY A C 1
ATOM 681 O O . GLY A 1 87 ? -3.086 -6.546 13.464 1.00 98.62 87 GLY A O 1
ATOM 682 N N . LEU A 1 88 ? -2.981 -5.660 11.407 1.00 98.81 88 LEU A N 1
ATOM 683 C CA . LEU A 1 88 ? -3.773 -4.467 11.727 1.00 98.81 88 LEU A CA 1
ATOM 684 C C . LEU A 1 88 ? -5.196 -4.831 12.159 1.00 98.81 88 LEU A C 1
ATOM 686 O O . LEU A 1 88 ? -5.682 -4.294 13.151 1.00 98.81 88 LEU A O 1
ATOM 690 N N . ALA A 1 89 ? -5.853 -5.771 11.477 1.00 98.88 89 ALA A N 1
ATOM 691 C CA . ALA A 1 89 ? -7.179 -6.232 11.878 1.00 98.88 89 ALA A CA 1
ATOM 692 C C . ALA A 1 89 ? -7.168 -6.899 13.263 1.00 98.88 89 ALA A C 1
ATOM 694 O O . ALA A 1 89 ? -8.074 -6.665 14.063 1.00 98.88 89 ALA A O 1
ATOM 695 N N . GLU A 1 90 ? -6.131 -7.674 13.596 1.00 98.69 90 GLU A N 1
ATOM 696 C CA . GLU A 1 90 ? -5.989 -8.245 14.940 1.00 98.69 90 GLU A CA 1
ATOM 697 C C . GLU A 1 90 ? -5.724 -7.176 16.013 1.00 98.69 90 GLU A C 1
ATOM 699 O O . GLU A 1 90 ? -6.298 -7.255 17.104 1.00 98.69 90 GLU A O 1
ATOM 704 N N . PHE A 1 91 ? -4.925 -6.147 15.706 1.00 98.69 91 PHE A N 1
ATOM 705 C CA . PHE A 1 91 ? -4.746 -4.984 16.580 1.00 98.69 91 PHE A CA 1
ATOM 706 C C . PHE A 1 91 ? -6.077 -4.262 16.828 1.00 98.69 91 PHE A C 1
ATOM 708 O O . PHE A 1 91 ? -6.461 -4.068 17.982 1.00 98.69 91 PHE A O 1
ATOM 715 N N . VAL A 1 92 ? -6.808 -3.917 15.761 1.00 98.69 92 VAL A N 1
ATOM 716 C CA . VAL A 1 92 ? -8.096 -3.209 15.839 1.00 98.69 92 VAL A CA 1
ATOM 717 C C . VAL A 1 92 ? -9.109 -4.030 16.634 1.00 98.69 92 VAL A C 1
ATOM 719 O O . VAL A 1 92 ? -9.698 -3.520 17.585 1.00 98.69 92 VAL A O 1
ATOM 722 N N . ARG A 1 93 ? -9.257 -5.325 16.329 1.00 98.50 93 ARG A N 1
ATOM 723 C CA . ARG A 1 93 ? -10.126 -6.243 17.081 1.00 98.50 93 ARG A CA 1
ATOM 724 C C . ARG A 1 93 ? -9.744 -6.290 18.560 1.00 98.50 93 ARG A C 1
ATOM 726 O O . ARG A 1 93 ? -10.610 -6.196 19.427 1.00 98.50 93 ARG A O 1
ATOM 733 N N . GLY A 1 94 ? -8.450 -6.427 18.850 1.00 97.81 94 GLY A N 1
ATOM 734 C CA . GLY A 1 94 ? -7.924 -6.481 20.209 1.00 97.81 94 GLY A CA 1
ATOM 735 C C . GLY A 1 94 ? -8.168 -5.196 20.999 1.00 97.81 94 GLY A C 1
ATOM 736 O O . GLY A 1 94 ? -8.473 -5.278 22.188 1.00 97.81 94 GLY A O 1
ATOM 737 N N . HIS A 1 95 ? -8.057 -4.035 20.354 1.00 97.88 95 HIS A N 1
ATOM 738 C CA . HIS A 1 95 ? -8.328 -2.733 20.958 1.00 97.88 95 HIS A CA 1
ATOM 739 C C . HIS A 1 95 ? -9.831 -2.542 21.217 1.00 97.88 95 HIS A C 1
ATOM 741 O O . HIS A 1 95 ? -10.231 -2.267 22.350 1.00 97.88 95 HIS A O 1
ATOM 747 N N . LEU A 1 96 ? -10.677 -2.769 20.206 1.00 97.69 96 LEU A N 1
ATOM 748 C CA . LEU A 1 96 ? -12.128 -2.571 20.309 1.00 97.69 96 LEU A CA 1
ATOM 749 C C . LEU A 1 96 ? -12.796 -3.544 21.287 1.00 97.69 96 LEU A C 1
ATOM 751 O O . LEU A 1 96 ? -13.773 -3.177 21.931 1.00 97.69 96 LEU A O 1
ATOM 755 N N . ALA A 1 97 ? -12.255 -4.752 21.470 1.00 95.88 97 ALA A N 1
ATOM 756 C CA . ALA A 1 97 ? -12.757 -5.686 22.481 1.00 95.88 97 ALA A CA 1
ATOM 757 C C . ALA A 1 97 ? -12.725 -5.105 23.910 1.00 95.88 97 ALA A C 1
ATOM 759 O O . ALA A 1 97 ? -13.539 -5.496 24.742 1.00 95.88 97 ALA A O 1
ATOM 760 N N . ALA A 1 98 ? -11.804 -4.176 24.193 1.00 93.81 98 ALA A N 1
ATOM 761 C CA . ALA A 1 98 ? -11.724 -3.478 25.476 1.00 93.81 98 ALA A CA 1
ATOM 762 C C . ALA A 1 98 ? -12.394 -2.094 25.435 1.00 93.81 98 ALA A C 1
ATOM 764 O O . ALA A 1 98 ? -13.080 -1.716 26.380 1.00 93.81 98 ALA A O 1
ATOM 765 N N . ALA A 1 99 ? -12.209 -1.348 24.344 1.00 95.25 99 ALA A N 1
ATOM 766 C CA . ALA A 1 99 ? -12.659 0.040 24.222 1.00 95.25 99 ALA A CA 1
ATOM 767 C C . ALA A 1 99 ? -14.111 0.192 23.708 1.00 95.25 99 ALA A C 1
ATOM 769 O O . ALA A 1 99 ? -14.661 1.294 23.665 1.00 95.25 99 ALA A O 1
ATOM 770 N N . GLY A 1 100 ? -14.742 -0.912 23.309 1.00 96.38 100 GLY A N 1
ATOM 771 C CA . GLY A 1 100 ? -16.109 -0.974 22.800 1.00 96.38 100 GLY A CA 1
ATOM 772 C C . GLY A 1 100 ? -16.246 -0.708 21.290 1.00 96.38 100 GLY A C 1
ATOM 773 O O . GLY A 1 100 ? -15.272 -0.337 20.630 1.00 96.38 100 GLY A O 1
ATOM 774 N N . PRO A 1 101 ? -17.463 -0.884 20.730 1.00 97.94 101 PRO A N 1
ATOM 775 C CA . PRO A 1 101 ? -17.696 -0.858 19.286 1.00 97.94 101 PRO A CA 1
ATOM 776 C C . PRO A 1 101 ? -17.438 0.486 18.598 1.00 97.94 101 PRO A C 1
ATOM 778 O O . PRO A 1 101 ? -17.735 1.562 19.146 1.00 97.94 101 PRO A O 1
ATOM 781 N N . LEU A 1 102 ? -16.994 0.400 17.343 1.00 98.50 102 LEU A N 1
ATOM 782 C CA . LEU A 1 102 ? -16.676 1.521 16.462 1.00 98.50 102 LEU A CA 1
ATOM 783 C C . LEU A 1 102 ? -17.430 1.412 15.129 1.00 98.50 102 LEU A C 1
ATOM 785 O O . LEU A 1 102 ? -17.484 0.357 14.507 1.00 98.50 102 LEU A O 1
ATOM 789 N N . ARG A 1 103 ? -17.956 2.542 14.666 1.00 98.62 103 ARG A N 1
ATOM 790 C CA . ARG A 1 103 ? -18.405 2.763 13.295 1.00 98.62 103 ARG A CA 1
ATOM 791 C C . ARG A 1 103 ? -17.339 3.569 12.562 1.00 98.62 103 ARG A C 1
ATOM 793 O O . ARG A 1 103 ? -16.953 4.638 13.029 1.00 98.62 103 ARG A O 1
ATOM 800 N N . LEU A 1 104 ? -16.868 3.056 11.438 1.00 98.69 104 LEU A N 1
ATOM 801 C CA . LEU A 1 104 ? -15.893 3.696 10.569 1.00 98.69 104 LEU A CA 1
ATOM 802 C C . LEU A 1 104 ? -16.565 4.015 9.234 1.00 98.69 104 LEU A C 1
ATOM 804 O O . LEU A 1 104 ? -16.889 3.106 8.476 1.00 98.69 104 LEU A O 1
ATOM 808 N N . VAL A 1 105 ? -16.769 5.298 8.959 1.00 98.62 105 VAL A N 1
ATOM 809 C CA . VAL A 1 105 ? -17.243 5.791 7.664 1.00 98.62 105 VAL A CA 1
ATOM 810 C C . VAL A 1 105 ? -16.027 6.203 6.844 1.00 98.62 105 VAL A C 1
ATOM 812 O O . VAL A 1 105 ? -15.236 7.036 7.290 1.00 98.62 105 VAL A O 1
ATOM 815 N N . VAL A 1 106 ? -15.870 5.607 5.665 1.00 98.62 106 VAL A N 1
ATOM 816 C CA . VAL A 1 106 ? -14.698 5.786 4.804 1.00 98.62 106 VAL A CA 1
ATOM 817 C C . VAL A 1 106 ? -15.071 6.619 3.585 1.00 98.62 106 VAL A C 1
ATOM 819 O O . VAL A 1 106 ? -15.682 6.108 2.648 1.00 98.62 106 VAL A O 1
ATOM 822 N N . ALA A 1 107 ? -14.717 7.901 3.594 1.00 98.31 107 ALA A N 1
ATOM 823 C CA . ALA A 1 107 ? -14.846 8.757 2.422 1.00 98.31 107 ALA A CA 1
ATOM 824 C C . ALA A 1 107 ? -13.806 8.380 1.355 1.00 98.31 107 ALA A C 1
ATOM 826 O O . ALA A 1 107 ? -12.716 7.908 1.683 1.00 98.31 107 ALA A O 1
ATOM 827 N N . ASN A 1 108 ? -14.154 8.593 0.084 1.00 97.75 108 ASN A N 1
ATOM 828 C CA . ASN A 1 108 ? -13.275 8.367 -1.070 1.00 97.75 108 ASN A CA 1
ATOM 829 C C . ASN A 1 108 ? -12.658 6.958 -1.136 1.00 97.75 108 ASN A C 1
ATOM 831 O O . ASN A 1 108 ? -11.527 6.791 -1.585 1.00 97.75 108 ASN A O 1
ATOM 835 N N . LEU A 1 109 ? -13.400 5.921 -0.729 1.00 97.19 109 LEU A N 1
ATOM 836 C CA . LEU A 1 109 ? -12.901 4.541 -0.757 1.00 97.19 109 LEU A CA 1
ATOM 837 C C . LEU A 1 109 ? -12.481 4.087 -2.170 1.00 97.19 109 LEU A C 1
ATOM 839 O O . LEU A 1 109 ? -11.511 3.349 -2.307 1.00 97.19 109 LEU A O 1
ATOM 843 N N . GLY A 1 110 ? -13.152 4.566 -3.223 1.00 96.19 110 GLY A N 1
ATOM 844 C CA . GLY A 1 110 ? -12.747 4.314 -4.613 1.00 96.19 110 GLY A CA 1
ATOM 845 C C . GLY A 1 110 ? -11.401 4.943 -5.006 1.00 96.19 110 GLY A C 1
ATOM 846 O O . GLY A 1 110 ? -10.718 4.435 -5.892 1.00 96.19 110 GLY A O 1
ATOM 847 N N . GLU A 1 111 ? -10.976 6.000 -4.311 1.00 96.88 111 GLU A N 1
ATOM 848 C CA . GLU A 1 111 ? -9.675 6.653 -4.504 1.00 96.88 111 GLU A CA 1
ATOM 849 C C . GLU A 1 111 ? -8.580 6.054 -3.605 1.00 96.88 111 GLU A C 1
ATOM 851 O O . GLU A 1 111 ? -7.428 6.487 -3.677 1.00 96.88 111 GLU A O 1
ATOM 856 N N . ALA A 1 112 ? -8.896 5.037 -2.799 1.00 97.56 112 ALA A N 1
ATOM 857 C CA . ALA A 1 112 ? -7.943 4.380 -1.914 1.00 97.56 112 ALA A CA 1
ATOM 858 C C . ALA A 1 112 ? -6.856 3.626 -2.676 1.00 97.56 112 ALA A C 1
ATOM 860 O O . ALA A 1 112 ? -7.126 2.933 -3.662 1.00 97.56 112 ALA A O 1
ATOM 861 N N . ASP A 1 113 ? -5.616 3.716 -2.196 1.00 97.25 113 ASP A N 1
ATOM 862 C CA . ASP A 1 113 ? -4.550 2.878 -2.726 1.00 97.25 113 ASP A CA 1
ATOM 863 C C . ASP A 1 113 ? -4.813 1.395 -2.405 1.00 97.25 113 ASP A C 1
ATOM 865 O O . ASP A 1 113 ? -5.647 1.041 -1.568 1.00 97.25 113 ASP A O 1
ATOM 869 N N . HIS A 1 114 ? -4.062 0.506 -3.057 1.00 98.31 114 HIS A N 1
ATOM 870 C CA . HIS A 1 114 ? -4.204 -0.936 -2.867 1.00 98.31 114 HIS A CA 1
ATOM 871 C C . HIS A 1 114 ? -4.127 -1.374 -1.394 1.00 98.31 114 HIS A C 1
ATOM 873 O O . HIS A 1 114 ? -4.855 -2.277 -0.990 1.00 98.31 114 HIS A O 1
ATOM 879 N N . THR A 1 115 ? -3.261 -0.758 -0.585 1.00 98.69 115 THR A N 1
ATOM 880 C CA . THR A 1 115 ? -3.065 -1.153 0.816 1.00 98.69 115 THR A CA 1
ATOM 881 C C . THR A 1 115 ? -4.257 -0.813 1.711 1.00 98.69 115 THR A C 1
ATOM 883 O O . THR A 1 115 ? -4.629 -1.636 2.551 1.00 98.69 115 THR A O 1
ATOM 886 N N . ASP A 1 116 ? -4.903 0.338 1.511 1.00 98.75 116 ASP A N 1
ATOM 887 C CA . ASP A 1 116 ? -6.125 0.705 2.233 1.00 98.75 116 ASP A CA 1
ATOM 888 C C . ASP A 1 116 ? -7.347 -0.077 1.739 1.00 98.75 116 ASP A C 1
ATOM 890 O O . ASP A 1 116 ? -8.133 -0.559 2.558 1.00 98.75 116 ASP A O 1
ATOM 894 N N . ALA A 1 117 ? -7.479 -0.281 0.425 1.00 98.56 117 ALA A N 1
ATOM 895 C CA . ALA A 1 117 ? -8.535 -1.120 -0.139 1.00 98.56 117 ALA A CA 1
ATOM 896 C C . ALA A 1 117 ? -8.447 -2.563 0.397 1.00 98.56 117 ALA A C 1
ATOM 898 O O . ALA A 1 117 ? -9.437 -3.122 0.874 1.00 98.56 117 ALA A O 1
ATOM 899 N N . GLU A 1 118 ? -7.243 -3.147 0.410 1.00 98.69 118 GLU A N 1
ATOM 900 C CA . GLU A 1 118 ? -6.995 -4.472 0.983 1.00 98.69 118 GLU A CA 1
ATOM 901 C C . GLU A 1 118 ? -7.271 -4.506 2.495 1.00 98.69 118 GLU A C 1
ATOM 903 O O . GLU A 1 118 ? -7.864 -5.467 2.994 1.00 98.69 118 GLU A O 1
ATOM 908 N N . LEU A 1 119 ? -6.900 -3.458 3.238 1.00 98.88 119 LEU A N 1
ATOM 909 C CA . LEU A 1 119 ? -7.204 -3.362 4.664 1.00 98.88 119 LEU A CA 1
ATOM 910 C C . LEU A 1 119 ? -8.713 -3.347 4.928 1.00 98.88 119 LEU A C 1
ATOM 912 O O . LEU A 1 119 ? -9.168 -4.075 5.810 1.00 98.88 119 LEU A O 1
ATOM 916 N N . VAL A 1 120 ? -9.491 -2.555 4.187 1.00 98.81 120 VAL A N 1
ATOM 917 C CA . VAL A 1 120 ? -10.951 -2.478 4.356 1.00 98.81 120 VAL A CA 1
ATOM 918 C C . VAL A 1 120 ? -11.601 -3.843 4.141 1.00 98.81 120 VAL A C 1
ATOM 920 O O . VAL A 1 120 ? -12.409 -4.271 4.971 1.00 98.81 120 VAL A O 1
ATOM 923 N N . GLU A 1 121 ? -11.197 -4.569 3.099 1.00 98.75 121 GLU A N 1
ATOM 924 C CA . GLU A 1 121 ? -11.677 -5.930 2.844 1.00 98.75 121 GLU A CA 1
A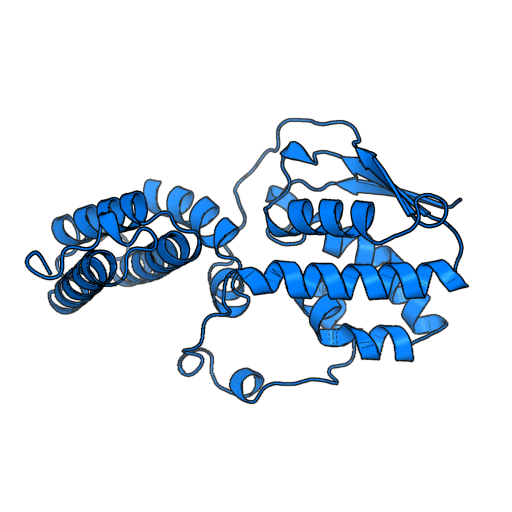TOM 925 C C . GLU A 1 121 ? -11.315 -6.892 3.983 1.00 98.75 121 GLU A C 1
ATOM 927 O O . GLU A 1 121 ? -12.141 -7.685 4.449 1.00 98.75 121 GLU A O 1
ATOM 932 N N . VAL A 1 122 ? -10.090 -6.800 4.506 1.00 98.88 122 VAL A N 1
ATOM 933 C CA . VAL A 1 122 ? -9.655 -7.619 5.642 1.00 98.88 122 VAL A CA 1
ATOM 934 C C . VAL A 1 122 ? -10.440 -7.285 6.914 1.00 98.88 122 VAL A C 1
ATOM 936 O O . VAL A 1 122 ? -10.856 -8.214 7.611 1.00 98.88 122 VAL A O 1
ATOM 939 N N . LEU A 1 123 ? -10.674 -6.004 7.214 1.00 98.81 123 LEU A N 1
ATOM 940 C CA . LEU A 1 123 ? -11.445 -5.561 8.380 1.00 98.81 123 LEU A CA 1
ATOM 941 C C . LEU A 1 123 ? -12.886 -6.076 8.312 1.00 98.81 123 LEU A C 1
ATOM 943 O O . LEU A 1 123 ? -13.335 -6.725 9.257 1.00 98.81 123 LEU A O 1
ATOM 947 N N . ARG A 1 124 ? -13.570 -5.868 7.176 1.00 98.62 124 ARG A N 1
ATOM 948 C CA . ARG A 1 124 ? -14.946 -6.340 6.936 1.00 98.62 124 ARG A CA 1
ATOM 949 C C . ARG A 1 124 ? -15.074 -7.856 7.060 1.00 98.62 124 ARG A C 1
ATOM 951 O O . ARG A 1 124 ? -16.065 -8.353 7.583 1.00 98.62 124 ARG A O 1
ATOM 958 N N . ARG A 1 125 ? -14.072 -8.601 6.587 1.00 98.44 125 ARG A N 1
ATOM 959 C CA . ARG A 1 125 ? -14.083 -10.068 6.618 1.00 98.44 125 ARG A CA 1
ATOM 960 C C . ARG A 1 125 ? -13.770 -10.651 7.997 1.00 98.44 125 ARG A C 1
ATOM 962 O O . ARG A 1 125 ? -14.263 -11.729 8.318 1.00 98.44 125 ARG A O 1
ATOM 969 N N . ARG A 1 126 ? -12.876 -10.023 8.768 1.00 98.25 126 ARG A N 1
ATOM 970 C CA . ARG A 1 126 ? -12.292 -10.628 9.984 1.00 98.25 126 ARG A CA 1
ATOM 971 C C . ARG A 1 126 ? -12.866 -10.107 11.294 1.00 98.25 126 ARG A C 1
ATOM 973 O O . ARG A 1 126 ? -12.679 -10.771 12.313 1.00 98.25 126 ARG A O 1
ATOM 980 N N . ILE A 1 127 ? -13.487 -8.932 11.304 1.00 98.50 127 ILE A N 1
ATOM 981 C CA . ILE A 1 127 ? -14.007 -8.321 12.528 1.00 98.50 127 ILE A CA 1
ATOM 982 C C . ILE A 1 127 ? -15.531 -8.381 12.498 1.00 98.50 127 ILE A C 1
ATOM 984 O O . ILE A 1 127 ? -16.150 -8.042 11.496 1.00 98.50 127 ILE A O 1
ATOM 988 N N . ASP A 1 128 ? -16.123 -8.833 13.604 1.00 97.88 128 ASP A N 1
ATOM 989 C CA . ASP A 1 128 ? -17.575 -8.880 13.770 1.00 97.88 128 ASP A CA 1
ATOM 990 C C . ASP A 1 128 ? -18.180 -7.477 13.534 1.00 97.88 128 ASP A C 1
ATOM 992 O O . ASP A 1 128 ? -17.726 -6.523 14.182 1.00 97.88 128 ASP A O 1
ATOM 996 N N . PRO A 1 129 ? -19.195 -7.323 12.659 1.00 97.56 129 PRO A N 1
ATOM 997 C CA . PRO A 1 129 ? -19.874 -6.047 12.428 1.00 97.56 129 PRO A CA 1
ATOM 998 C C . PRO A 1 129 ? -20.482 -5.411 13.686 1.00 97.56 129 PRO A C 1
ATOM 1000 O O . PRO A 1 129 ? -20.655 -4.194 13.735 1.00 97.56 129 PRO A O 1
ATOM 1003 N N . ALA A 1 130 ? -20.781 -6.200 14.724 1.00 97.25 130 ALA A N 1
ATOM 1004 C CA . ALA A 1 130 ? -21.214 -5.690 16.024 1.00 97.25 130 ALA A CA 1
ATOM 1005 C C . ALA A 1 130 ? -20.088 -4.967 16.789 1.00 97.25 130 ALA A C 1
ATOM 1007 O O . ALA A 1 130 ? -20.365 -4.182 17.698 1.00 97.25 130 ALA A O 1
ATOM 1008 N N . LEU A 1 131 ? -18.824 -5.227 16.434 1.00 98.06 131 LEU A N 1
ATOM 1009 C CA . LEU A 1 131 ? -17.640 -4.602 17.019 1.00 98.06 131 LEU A CA 1
ATOM 1010 C C . LEU A 1 131 ? -17.054 -3.505 16.120 1.00 98.06 131 LEU A C 1
ATOM 1012 O O . LEU A 1 131 ? -16.694 -2.442 16.626 1.00 98.06 131 LEU A O 1
ATOM 1016 N N . LEU A 1 132 ? -16.964 -3.749 14.810 1.00 98.69 132 LEU A N 1
ATOM 1017 C CA . LEU A 1 132 ? -16.516 -2.768 13.821 1.00 98.69 132 LEU A CA 1
ATOM 1018 C C . LEU A 1 132 ? -17.451 -2.753 12.611 1.00 98.69 132 LEU A C 1
ATOM 1020 O O . LEU A 1 132 ? -17.429 -3.668 11.791 1.00 98.69 132 LEU A O 1
ATOM 1024 N N . LEU A 1 133 ? -18.201 -1.667 12.453 1.00 98.56 133 LEU A N 1
ATOM 1025 C CA . LEU A 1 133 ? -19.018 -1.421 11.268 1.00 98.56 133 LEU A CA 1
ATOM 1026 C C . LEU A 1 133 ? -18.256 -0.507 10.300 1.00 98.56 133 LEU A C 1
ATOM 1028 O O . LEU A 1 133 ? -18.047 0.662 10.619 1.00 98.56 133 LEU A O 1
ATOM 1032 N N . VAL A 1 134 ? -17.842 -1.026 9.139 1.00 98.50 134 VAL A N 1
ATOM 1033 C CA . VAL A 1 134 ? -17.150 -0.249 8.091 1.00 98.50 134 VAL A CA 1
ATOM 1034 C C . VAL A 1 134 ? -18.109 0.080 6.953 1.00 98.50 134 VAL A C 1
ATOM 1036 O O . VAL A 1 134 ? -18.500 -0.804 6.188 1.00 98.50 134 VAL A O 1
ATOM 1039 N N . GLU A 1 135 ? -18.439 1.356 6.807 1.00 98.06 135 GLU A N 1
ATOM 1040 C CA . GLU A 1 135 ? -19.355 1.868 5.789 1.00 98.06 135 GLU A CA 1
ATOM 1041 C C . GLU A 1 135 ? -18.626 2.772 4.803 1.00 98.06 135 GLU A C 1
ATOM 1043 O O . GLU A 1 135 ? -17.681 3.476 5.156 1.00 98.06 135 GLU A O 1
ATOM 1048 N N . GLU A 1 136 ? -19.074 2.748 3.555 1.00 97.88 136 GLU A N 1
ATOM 1049 C CA . GLU A 1 136 ? -18.593 3.680 2.544 1.00 97.88 136 GLU A CA 1
ATOM 1050 C C . GLU A 1 136 ? -19.265 5.043 2.739 1.00 97.88 136 GLU A C 1
ATOM 1052 O O . GLU A 1 136 ? -20.477 5.143 2.943 1.00 97.88 136 GLU A O 1
ATOM 1057 N N . GLY A 1 137 ? -18.442 6.084 2.757 1.00 96.88 137 GLY A N 1
ATOM 1058 C CA . GLY A 1 137 ? -18.838 7.476 2.888 1.00 96.88 137 GLY A CA 1
ATOM 1059 C C . GLY A 1 137 ? -18.983 8.166 1.530 1.00 96.88 137 GLY A C 1
ATOM 1060 O O . GLY A 1 137 ? -18.991 7.513 0.487 1.00 96.88 137 GLY A O 1
ATOM 1061 N N . PRO A 1 138 ? -19.104 9.504 1.516 1.00 96.56 138 PRO A N 1
ATOM 1062 C CA . PRO A 1 138 ? -19.159 10.256 0.270 1.00 96.56 138 PRO A CA 1
ATOM 1063 C C . PRO A 1 138 ? -17.865 10.093 -0.537 1.00 96.56 138 PRO A C 1
ATOM 1065 O O . PRO A 1 138 ? -16.783 9.910 0.021 1.00 96.56 138 PRO A O 1
ATOM 1068 N N . SER A 1 139 ? -17.989 10.208 -1.857 1.00 94.69 139 SER A N 1
ATOM 1069 C CA . SER A 1 139 ? -16.861 10.247 -2.781 1.00 94.69 139 SER A CA 1
ATOM 1070 C C . SER A 1 139 ? -16.870 11.565 -3.549 1.00 94.69 139 SER A C 1
ATOM 1072 O O . SER A 1 139 ? -17.910 12.000 -4.050 1.00 94.69 139 SER A O 1
ATOM 1074 N N . ALA A 1 140 ? -15.707 12.196 -3.620 1.00 89.94 140 ALA A N 1
ATOM 1075 C CA . ALA A 1 140 ? -15.404 13.324 -4.476 1.00 89.94 140 ALA A CA 1
ATOM 1076 C C . ALA A 1 140 ? -14.125 13.004 -5.271 1.00 89.94 140 ALA A C 1
ATOM 1078 O O . ALA A 1 140 ? -13.291 12.237 -4.788 1.00 89.94 140 ALA A O 1
ATOM 1079 N N . PRO A 1 141 ? -13.951 13.568 -6.478 1.00 80.56 141 PRO A N 1
ATOM 1080 C CA . PRO A 1 141 ? -12.707 13.412 -7.219 1.00 80.56 141 PRO A CA 1
ATOM 1081 C C . PRO A 1 141 ? -11.524 13.914 -6.388 1.00 80.56 141 PRO A C 1
ATOM 1083 O O . PRO A 1 141 ? -11.557 15.045 -5.897 1.00 80.56 141 PRO A O 1
ATOM 1086 N N . GLY A 1 142 ? -10.495 13.081 -6.254 1.00 80.25 142 GLY A N 1
ATOM 1087 C CA . GLY A 1 142 ? -9.243 13.480 -5.622 1.00 80.25 142 GLY A CA 1
ATOM 1088 C C . GLY A 1 142 ? -8.522 14.552 -6.438 1.00 80.25 142 GLY A C 1
ATOM 1089 O O . GLY A 1 142 ? -8.498 14.489 -7.669 1.00 80.25 142 GLY A O 1
ATOM 1090 N N . ASP A 1 143 ? -7.916 15.521 -5.754 1.00 83.81 143 ASP A N 1
ATOM 1091 C CA . ASP A 1 143 ? -7.093 16.574 -6.361 1.00 83.81 143 ASP A CA 1
ATOM 1092 C C . ASP A 1 143 ? -5.628 16.434 -5.923 1.00 83.81 143 ASP A C 1
ATOM 1094 O O . ASP A 1 143 ? -5.323 15.935 -4.837 1.00 83.81 143 ASP A O 1
ATOM 1098 N N . GLY A 1 144 ? -4.709 16.887 -6.771 1.00 88.88 144 GLY A N 1
ATOM 1099 C CA . GLY A 1 144 ? -3.276 16.888 -6.502 1.00 88.88 144 GLY A CA 1
ATOM 1100 C C . GLY A 1 144 ? -2.504 15.648 -6.981 1.00 88.88 144 GLY A C 1
ATOM 1101 O O . GLY A 1 144 ? -3.068 14.694 -7.528 1.00 88.88 144 GLY A O 1
ATOM 1102 N N . PRO A 1 145 ? -1.168 15.685 -6.830 1.00 94.56 145 PRO A N 1
ATOM 1103 C CA . PRO A 1 145 ? -0.285 14.641 -7.329 1.00 94.56 145 PRO A CA 1
ATOM 1104 C C . PRO A 1 145 ? -0.328 13.386 -6.452 1.00 94.56 145 PRO A C 1
ATOM 1106 O O . PRO A 1 145 ? -0.572 13.441 -5.247 1.00 94.56 145 PRO A O 1
ATOM 1109 N N . LEU A 1 146 ? -0.004 12.244 -7.056 1.00 95.81 146 LEU A N 1
ATOM 1110 C CA . LEU A 1 146 ? 0.233 11.008 -6.316 1.00 95.81 146 LEU A CA 1
ATOM 1111 C C . LEU A 1 146 ? 1.504 11.111 -5.459 1.00 95.81 146 LEU A C 1
ATOM 1113 O O . LEU A 1 146 ? 2.460 11.810 -5.795 1.00 95.81 146 LEU A O 1
ATOM 1117 N N . CYS A 1 147 ? 1.539 10.362 -4.358 1.00 95.94 147 CYS A N 1
ATOM 1118 C CA . CYS A 1 147 ? 2.720 10.261 -3.504 1.00 95.94 147 CYS A CA 1
ATOM 1119 C C . CYS A 1 147 ? 3.900 9.620 -4.262 1.00 95.94 147 CYS A C 1
ATOM 1121 O O . CYS A 1 147 ? 3.735 8.575 -4.891 1.00 95.94 147 CYS A O 1
ATOM 1123 N N . ILE A 1 148 ? 5.097 10.208 -4.157 1.00 96.62 148 ILE A N 1
ATOM 1124 C CA . ILE A 1 148 ? 6.318 9.788 -4.878 1.00 96.62 148 ILE A CA 1
ATOM 1125 C C . ILE A 1 148 ? 7.418 9.234 -3.955 1.00 96.62 148 ILE A C 1
ATOM 1127 O O . ILE A 1 148 ? 8.605 9.303 -4.272 1.00 96.62 148 ILE A O 1
ATOM 1131 N N . ASP A 1 149 ? 7.057 8.680 -2.793 1.00 96.75 149 ASP A N 1
ATOM 1132 C CA . ASP A 1 149 ? 8.017 8.066 -1.859 1.00 96.75 149 ASP A CA 1
ATOM 1133 C C . ASP A 1 149 ? 8.502 6.688 -2.359 1.00 96.75 149 ASP A C 1
ATOM 1135 O O . ASP A 1 149 ? 8.287 5.639 -1.746 1.00 96.75 149 ASP A O 1
ATOM 1139 N N . PHE A 1 150 ? 9.185 6.682 -3.507 1.00 97.12 150 PHE A N 1
ATOM 1140 C CA . PHE A 1 150 ? 9.690 5.476 -4.164 1.00 97.12 150 PHE A CA 1
ATOM 1141 C C . PHE A 1 150 ? 10.670 4.688 -3.287 1.00 97.12 150 PHE A C 1
ATOM 1143 O O . PHE A 1 150 ? 10.803 3.473 -3.441 1.00 97.12 150 PHE A O 1
ATOM 1150 N N . GLY A 1 151 ? 11.369 5.366 -2.369 1.00 94.75 151 GLY A N 1
ATOM 1151 C CA . GLY A 1 151 ? 12.227 4.719 -1.379 1.00 94.75 151 GLY A CA 1
ATOM 1152 C C . GLY A 1 151 ? 11.411 3.826 -0.448 1.00 94.75 151 GLY A C 1
ATOM 1153 O O . GLY A 1 151 ? 11.674 2.626 -0.365 1.00 94.75 151 GLY A O 1
ATOM 1154 N N . ARG A 1 152 ? 10.369 4.381 0.184 1.00 94.25 152 ARG A N 1
ATOM 1155 C CA . ARG A 1 152 ? 9.455 3.609 1.035 1.00 94.25 152 ARG A CA 1
ATOM 1156 C C . ARG A 1 152 ? 8.700 2.552 0.244 1.00 94.25 152 ARG A C 1
ATOM 1158 O O . ARG A 1 152 ? 8.562 1.439 0.735 1.00 94.25 152 ARG A O 1
ATOM 1165 N N . PHE A 1 153 ? 8.238 2.859 -0.968 1.00 97.38 153 PHE A N 1
ATOM 1166 C CA . PHE A 1 153 ? 7.489 1.891 -1.775 1.00 97.38 153 PHE A CA 1
ATOM 1167 C C . PHE A 1 153 ? 8.326 0.644 -2.058 1.00 97.38 153 PHE A C 1
ATOM 1169 O O . PHE A 1 153 ? 7.847 -0.473 -1.877 1.00 97.38 153 PHE A O 1
ATOM 1176 N N . ARG A 1 154 ? 9.602 0.826 -2.412 1.00 95.19 154 ARG A N 1
ATOM 1177 C CA . ARG A 1 154 ? 10.553 -0.276 -2.570 1.00 95.19 154 ARG A CA 1
ATOM 1178 C C . ARG A 1 154 ? 10.798 -1.001 -1.248 1.00 95.19 154 ARG A C 1
ATOM 1180 O O . ARG A 1 154 ? 10.660 -2.218 -1.190 1.00 95.19 154 ARG A O 1
ATOM 1187 N N . ASP A 1 155 ? 11.181 -0.272 -0.204 1.00 92.75 155 ASP A N 1
ATOM 1188 C CA . ASP A 1 155 ? 11.639 -0.877 1.051 1.00 92.75 155 ASP A CA 1
ATOM 1189 C C . ASP A 1 155 ? 10.506 -1.622 1.786 1.00 92.75 155 ASP A C 1
ATOM 1191 O O . ASP A 1 155 ? 10.747 -2.624 2.459 1.00 92.75 155 ASP A O 1
ATOM 1195 N N . GLU A 1 156 ? 9.257 -1.180 1.618 1.00 94.50 156 GLU A N 1
ATOM 1196 C CA . GLU A 1 156 ? 8.072 -1.796 2.221 1.00 94.50 156 GLU A CA 1
ATOM 1197 C C . GLU A 1 156 ? 7.342 -2.775 1.276 1.00 94.50 156 GLU A C 1
ATOM 1199 O O . GLU A 1 156 ? 6.475 -3.532 1.729 1.00 94.50 156 GLU A O 1
ATOM 1204 N N . GLY A 1 157 ? 7.702 -2.814 -0.012 1.00 95.69 157 GLY A N 1
ATOM 1205 C CA . GLY A 1 157 ? 7.066 -3.667 -1.022 1.00 95.69 157 GLY A CA 1
ATOM 1206 C C . GLY A 1 157 ? 5.674 -3.190 -1.453 1.00 95.69 157 GLY A C 1
ATOM 1207 O O . GLY A 1 157 ? 4.791 -4.008 -1.702 1.00 95.69 157 GLY A O 1
ATOM 1208 N N . PHE A 1 158 ? 5.448 -1.876 -1.517 1.00 98.00 158 PHE A N 1
ATOM 1209 C CA . PHE A 1 158 ? 4.206 -1.277 -2.019 1.00 98.00 158 PHE A CA 1
ATOM 1210 C C . PHE A 1 158 ? 4.210 -1.232 -3.550 1.00 98.00 158 PHE A C 1
ATOM 1212 O O . PHE A 1 158 ? 4.259 -0.164 -4.160 1.00 98.00 158 PHE A O 1
ATOM 1219 N N . HIS A 1 159 ? 4.186 -2.414 -4.171 1.00 98.19 159 HIS A N 1
ATOM 1220 C CA . HIS A 1 159 ? 4.335 -2.575 -5.621 1.00 98.19 159 HIS A CA 1
ATOM 1221 C C . HIS A 1 159 ? 3.261 -1.828 -6.410 1.00 98.19 159 HIS A C 1
ATOM 1223 O O . HIS A 1 159 ? 3.596 -1.095 -7.331 1.00 98.19 159 HIS A O 1
ATOM 1229 N N . HIS A 1 160 ? 1.992 -1.910 -6.001 1.00 98.38 160 HIS A N 1
ATOM 1230 C CA . HIS A 1 160 ? 0.907 -1.186 -6.674 1.00 98.38 160 HIS A CA 1
ATOM 1231 C C . HIS A 1 160 ? 1.124 0.336 -6.688 1.00 98.38 160 HIS A C 1
ATOM 1233 O O . HIS A 1 160 ? 0.971 0.958 -7.735 1.00 98.38 160 HIS A O 1
ATOM 1239 N N . ALA A 1 161 ? 1.557 0.923 -5.567 1.00 98.25 161 ALA A N 1
ATOM 1240 C CA . ALA A 1 161 ? 1.860 2.353 -5.492 1.00 98.25 161 ALA A CA 1
ATOM 1241 C C . ALA A 1 161 ? 3.129 2.729 -6.276 1.00 98.25 161 ALA A C 1
ATOM 1243 O O . ALA A 1 161 ? 3.170 3.780 -6.910 1.00 98.25 161 ALA A O 1
ATOM 1244 N N . MET A 1 162 ? 4.151 1.859 -6.289 1.00 98.62 162 MET A N 1
ATOM 1245 C CA . MET A 1 162 ? 5.330 2.034 -7.148 1.00 98.62 162 MET A CA 1
ATOM 1246 C C . MET A 1 162 ? 4.941 2.080 -8.624 1.00 98.62 162 MET A C 1
ATOM 1248 O O . MET A 1 162 ? 5.424 2.947 -9.346 1.00 98.62 162 MET A O 1
ATOM 1252 N N . VAL A 1 163 ? 4.069 1.173 -9.066 1.00 98.62 163 VAL A N 1
ATOM 1253 C CA . VAL A 1 163 ? 3.605 1.141 -10.453 1.00 98.62 163 VAL A CA 1
ATOM 1254 C C . VAL A 1 163 ? 2.800 2.393 -10.785 1.00 98.62 163 VAL A C 1
ATOM 1256 O O . VAL A 1 163 ? 3.109 3.063 -11.763 1.00 98.62 163 VAL A O 1
ATOM 1259 N N . GLU A 1 164 ? 1.802 2.736 -9.972 1.00 97.88 164 GLU A N 1
ATOM 1260 C CA . GLU A 1 164 ? 0.904 3.863 -10.240 1.00 97.88 164 GLU A CA 1
ATOM 1261 C C . GLU A 1 164 ? 1.657 5.203 -10.275 1.00 97.88 164 GLU A C 1
ATOM 1263 O O . GLU A 1 164 ? 1.710 5.866 -11.315 1.00 97.88 164 GLU A O 1
ATOM 1268 N N . SER A 1 165 ? 2.312 5.573 -9.171 1.00 98.06 165 SER A N 1
ATOM 1269 C CA . SER A 1 165 ? 3.043 6.840 -9.074 1.00 98.06 165 SER A CA 1
ATOM 1270 C C . SER A 1 165 ? 4.282 6.870 -9.966 1.00 98.06 165 SER A C 1
ATOM 1272 O O . SER A 1 165 ? 4.664 7.924 -10.477 1.00 98.06 165 SER A O 1
ATOM 1274 N N . GLY A 1 166 ? 4.947 5.725 -10.136 1.00 98.19 166 GLY A N 1
ATOM 1275 C CA . GLY A 1 166 ? 6.175 5.631 -10.914 1.00 98.19 166 GLY A CA 1
ATOM 1276 C C . GLY A 1 166 ? 5.924 5.743 -12.412 1.00 98.19 166 GLY A C 1
ATOM 1277 O O . GLY A 1 166 ? 6.651 6.474 -13.079 1.00 98.19 166 GLY A O 1
ATOM 1278 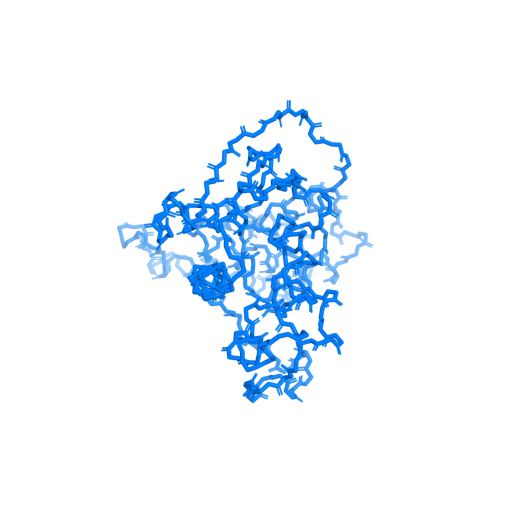N N . LEU A 1 167 ? 4.872 5.104 -12.939 1.00 98.00 167 LEU A N 1
ATOM 1279 C CA . LEU A 1 167 ? 4.469 5.291 -14.336 1.00 98.00 167 LEU A CA 1
ATOM 1280 C C . LEU A 1 167 ? 4.042 6.736 -14.602 1.00 98.00 167 LEU A C 1
ATOM 1282 O O . LEU A 1 167 ? 4.462 7.298 -15.609 1.00 98.00 167 LEU A O 1
ATOM 1286 N N . GLU A 1 168 ? 3.264 7.349 -13.704 1.00 96.75 168 GLU A N 1
ATOM 1287 C CA . GLU A 1 168 ? 2.881 8.762 -13.831 1.00 96.75 168 GLU A CA 1
ATOM 1288 C C . GLU A 1 168 ? 4.112 9.675 -13.876 1.00 96.75 168 GLU A C 1
ATOM 1290 O O . GLU A 1 168 ? 4.242 10.518 -14.760 1.00 96.75 168 GLU A O 1
ATOM 1295 N N . THR A 1 169 ? 5.077 9.440 -12.989 1.00 97.50 169 THR A N 1
ATOM 1296 C CA . THR A 1 169 ? 6.322 10.215 -12.954 1.00 97.50 169 THR A CA 1
ATOM 1297 C C . THR A 1 169 ? 7.158 10.002 -14.224 1.00 97.50 169 THR A C 1
ATOM 1299 O O . THR A 1 169 ? 7.623 10.967 -14.826 1.00 97.50 169 THR A O 1
ATOM 1302 N N . LEU A 1 170 ? 7.294 8.759 -14.703 1.00 97.25 170 LEU A N 1
ATOM 1303 C CA . LEU A 1 170 ? 8.045 8.422 -15.923 1.00 97.25 170 LEU A CA 1
ATOM 1304 C C . LEU A 1 170 ? 7.422 8.966 -17.220 1.00 97.25 170 LEU A C 1
ATOM 1306 O O . LEU A 1 170 ? 8.116 9.025 -18.240 1.00 97.25 170 LEU A O 1
ATOM 1310 N N . ARG A 1 171 ? 6.135 9.343 -17.223 1.00 95.25 171 ARG A N 1
ATOM 1311 C CA . ARG A 1 171 ? 5.512 10.048 -18.362 1.00 95.25 171 ARG A CA 1
ATOM 1312 C C . ARG A 1 171 ? 6.061 11.463 -18.514 1.00 95.25 171 ARG A C 1
ATOM 1314 O O . ARG A 1 171 ? 6.184 11.936 -19.638 1.00 95.25 171 ARG A O 1
ATOM 1321 N N . GLY A 1 172 ? 6.384 12.117 -17.399 1.00 93.06 172 GLY A N 1
ATOM 1322 C CA . GLY A 1 172 ? 6.905 13.484 -17.366 1.00 93.06 172 GLY A CA 1
ATOM 1323 C C . GLY A 1 172 ? 8.431 13.593 -17.405 1.00 93.06 172 GLY A C 1
ATOM 1324 O O . GLY A 1 172 ? 8.941 14.707 -17.455 1.00 93.06 172 GLY A O 1
ATOM 1325 N N . MET A 1 173 ? 9.162 12.474 -17.365 1.00 95.12 173 MET A N 1
ATOM 1326 C CA . MET A 1 173 ? 10.627 12.470 -17.364 1.00 95.12 173 MET A CA 1
ATOM 1327 C C . MET A 1 173 ? 11.203 12.076 -18.727 1.00 95.12 173 MET A C 1
ATOM 1329 O O . MET A 1 173 ? 10.866 11.016 -19.270 1.00 95.12 173 MET A O 1
ATOM 1333 N N . ALA A 1 174 ? 12.141 12.884 -19.219 1.00 93.44 174 ALA A N 1
ATOM 1334 C CA . ALA A 1 174 ? 13.019 12.531 -20.326 1.00 93.44 174 ALA A CA 1
ATOM 1335 C C . ALA A 1 174 ? 14.328 11.924 -19.798 1.00 93.44 174 ALA A C 1
ATOM 1337 O O . ALA A 1 174 ? 14.806 12.283 -18.719 1.00 93.44 174 ALA A O 1
ATOM 1338 N N . TYR A 1 175 ? 14.910 10.993 -20.554 1.00 93.56 175 TYR A N 1
ATOM 1339 C CA . TYR A 1 175 ? 16.177 10.365 -20.179 1.00 93.56 175 TYR A CA 1
ATOM 1340 C C . TYR A 1 175 ? 17.316 11.391 -20.105 1.00 93.56 175 TYR A C 1
ATOM 1342 O O . TYR A 1 175 ? 18.165 11.299 -19.221 1.00 93.56 175 TYR A O 1
ATOM 1350 N N . GLU A 1 176 ? 17.336 12.374 -21.011 1.00 93.81 176 GLU A N 1
ATOM 1351 C CA . GLU A 1 176 ? 18.417 13.358 -21.116 1.00 93.81 176 GLU A CA 1
ATOM 1352 C C . GLU A 1 176 ? 18.493 14.310 -19.914 1.00 93.81 176 GLU A C 1
ATOM 1354 O O . GLU A 1 176 ? 19.581 14.791 -19.595 1.00 93.81 176 GLU A O 1
ATOM 1359 N N . ASP A 1 177 ? 17.367 14.553 -19.238 1.00 93.50 177 ASP A N 1
ATOM 1360 C CA . ASP A 1 177 ? 17.268 15.509 -18.128 1.00 93.50 177 ASP A CA 1
ATOM 1361 C C . ASP A 1 177 ? 17.872 14.973 -16.820 1.00 93.50 177 ASP A C 1
ATOM 1363 O O . ASP A 1 177 ? 18.288 15.747 -15.957 1.00 93.50 177 ASP A O 1
ATOM 1367 N N . GLY A 1 178 ? 17.930 13.648 -16.665 1.00 94.81 178 GLY A N 1
ATOM 1368 C CA . GLY A 1 178 ? 18.429 12.985 -15.459 1.00 94.81 178 GLY A CA 1
ATOM 1369 C C . GLY A 1 178 ? 18.589 11.480 -15.664 1.00 94.81 178 GLY A C 1
ATOM 1370 O O . GLY A 1 178 ? 17.744 10.709 -15.198 1.00 94.81 178 GLY A O 1
ATOM 1371 N N . PRO A 1 179 ? 19.647 11.032 -16.371 1.00 95.44 179 PRO A N 1
ATOM 1372 C CA . PRO A 1 179 ? 19.809 9.629 -16.731 1.00 95.44 179 PRO A CA 1
ATOM 1373 C C . PRO A 1 179 ? 19.806 8.683 -15.529 1.00 95.44 179 PRO A C 1
ATOM 1375 O O . PRO A 1 179 ? 19.173 7.635 -15.584 1.00 95.44 179 PRO A O 1
ATOM 1378 N N . GLU A 1 180 ? 20.491 9.020 -14.435 1.00 95.06 180 GLU A N 1
ATOM 1379 C CA . GLU A 1 180 ? 20.631 8.120 -13.282 1.00 95.06 180 GLU A CA 1
ATOM 1380 C C . GLU A 1 180 ? 19.307 7.933 -12.528 1.00 95.06 180 GLU A C 1
ATOM 1382 O O . GLU A 1 180 ? 18.925 6.803 -12.191 1.00 95.06 180 GLU A O 1
ATOM 1387 N N . GLU A 1 181 ? 18.576 9.023 -12.293 1.00 95.50 181 GLU A N 1
ATOM 1388 C CA . GLU A 1 181 ? 17.266 9.006 -11.647 1.00 95.50 181 GLU A CA 1
ATOM 1389 C C . GLU A 1 181 ? 16.242 8.272 -12.509 1.00 95.50 181 GLU A C 1
ATOM 1391 O O . GLU A 1 181 ? 15.512 7.412 -12.006 1.00 95.50 181 GLU A O 1
ATOM 1396 N N . TRP A 1 182 ? 16.231 8.561 -13.812 1.00 96.81 182 TRP A N 1
ATOM 1397 C CA . TRP A 1 182 ? 15.344 7.922 -14.776 1.00 96.81 182 TRP A CA 1
ATOM 1398 C C . TRP A 1 182 ? 15.573 6.409 -14.822 1.00 96.81 182 TRP A C 1
ATOM 1400 O O . TRP A 1 182 ? 14.640 5.627 -14.637 1.00 96.81 182 TRP A O 1
ATOM 1410 N N . GLN A 1 183 ? 16.831 5.982 -14.969 1.00 96.56 183 GLN A N 1
ATOM 1411 C CA . GLN A 1 183 ? 17.218 4.569 -14.989 1.00 96.56 183 GLN A CA 1
ATOM 1412 C C . GLN A 1 183 ? 16.832 3.850 -13.691 1.00 96.56 183 GLN A C 1
ATOM 1414 O O . GLN A 1 183 ? 16.321 2.726 -13.713 1.00 96.56 183 GLN A O 1
ATOM 1419 N N . THR A 1 184 ? 17.061 4.503 -12.549 1.00 95.38 184 THR A N 1
ATOM 1420 C CA . THR A 1 184 ? 16.701 3.963 -11.234 1.00 95.38 184 THR A CA 1
ATOM 1421 C C . THR A 1 184 ? 15.193 3.771 -11.114 1.00 95.38 184 THR A C 1
ATOM 1423 O O . THR A 1 184 ? 14.743 2.738 -10.608 1.00 95.38 184 THR A O 1
ATOM 1426 N N . LEU A 1 185 ? 14.405 4.748 -11.569 1.00 97.56 185 LEU A N 1
ATOM 1427 C CA . LEU A 1 185 ? 12.952 4.680 -11.506 1.00 97.56 185 LEU A CA 1
ATOM 1428 C C . LEU A 1 185 ? 12.399 3.616 -12.458 1.00 97.56 185 LEU A C 1
ATOM 1430 O O . LEU A 1 185 ? 11.585 2.806 -12.023 1.00 97.56 185 LEU A O 1
ATOM 1434 N N . VAL A 1 186 ? 12.900 3.531 -13.693 1.00 97.75 186 VAL A N 1
ATOM 1435 C CA . VAL A 1 186 ? 12.531 2.474 -14.650 1.00 97.75 186 VAL A CA 1
ATOM 1436 C C . VAL A 1 186 ? 12.740 1.088 -14.062 1.00 97.75 186 VAL A C 1
ATOM 1438 O O . VAL A 1 186 ? 11.819 0.273 -14.082 1.00 97.75 186 VAL A O 1
ATOM 1441 N N . GLN A 1 187 ? 13.913 0.823 -13.477 1.00 95.56 187 GLN A N 1
ATOM 1442 C CA . GLN A 1 187 ? 14.184 -0.486 -12.888 1.00 95.56 187 GLN A CA 1
ATOM 1443 C C . GLN A 1 187 ? 13.212 -0.804 -11.745 1.00 95.56 187 GLN A C 1
ATOM 1445 O O . GLN A 1 187 ? 12.734 -1.931 -11.637 1.00 95.56 187 GLN A O 1
ATOM 1450 N N . ARG A 1 188 ? 12.905 0.180 -10.891 1.00 96.81 188 ARG A N 1
ATOM 1451 C CA . ARG A 1 188 ? 11.979 0.003 -9.763 1.00 96.81 188 ARG A CA 1
ATOM 1452 C C . ARG A 1 188 ? 10.544 -0.241 -10.224 1.00 96.81 188 ARG A C 1
ATOM 1454 O O . ARG A 1 188 ? 9.891 -1.123 -9.675 1.00 96.81 188 ARG A O 1
ATOM 1461 N N . VAL A 1 189 ? 10.072 0.517 -11.211 1.00 98.50 189 VAL A N 1
ATOM 1462 C CA . VAL A 1 189 ? 8.715 0.393 -11.758 1.00 98.50 189 VAL A CA 1
ATOM 1463 C C . VAL A 1 189 ? 8.550 -0.927 -12.497 1.00 98.50 189 VAL A C 1
ATOM 1465 O O . VAL A 1 189 ? 7.576 -1.626 -12.246 1.00 98.50 189 VAL A O 1
ATOM 1468 N N . ALA A 1 190 ? 9.513 -1.319 -13.332 1.00 97.56 190 ALA A N 1
ATOM 1469 C CA . ALA A 1 190 ? 9.448 -2.583 -14.058 1.00 97.56 190 ALA A CA 1
ATOM 1470 C C . ALA A 1 190 ? 9.466 -3.794 -13.113 1.00 97.56 190 ALA A C 1
ATOM 1472 O O . ALA A 1 190 ? 8.605 -4.661 -13.213 1.00 97.56 190 ALA A O 1
ATOM 1473 N N . SER A 1 191 ? 10.346 -3.802 -12.104 1.00 95.19 191 SER A N 1
ATOM 1474 C CA . SER A 1 191 ? 10.341 -4.873 -11.100 1.00 95.19 191 SER A CA 1
ATOM 1475 C C . SER A 1 191 ? 9.057 -4.898 -10.258 1.00 95.19 191 SER A C 1
ATOM 1477 O O . SER A 1 191 ? 8.648 -5.967 -9.808 1.00 95.19 191 SER A O 1
ATOM 1479 N N . ALA A 1 192 ? 8.404 -3.751 -10.038 1.00 97.88 192 ALA A N 1
ATOM 1480 C CA . ALA A 1 192 ? 7.100 -3.707 -9.382 1.00 97.88 192 ALA A CA 1
ATOM 1481 C C . ALA A 1 192 ? 5.975 -4.216 -10.298 1.00 97.88 192 ALA A C 1
ATOM 1483 O O . ALA A 1 192 ? 5.103 -4.925 -9.807 1.00 97.88 192 ALA A O 1
ATOM 1484 N N . LEU A 1 193 ? 6.017 -3.910 -11.603 1.00 98.00 193 LEU A N 1
ATOM 1485 C CA . LEU A 1 193 ? 5.106 -4.446 -12.624 1.00 98.00 193 LEU A CA 1
ATOM 1486 C C . LEU A 1 193 ? 5.192 -5.974 -12.692 1.00 98.00 193 LEU A C 1
ATOM 1488 O O . LEU A 1 193 ? 4.164 -6.639 -12.607 1.00 98.00 193 LEU A O 1
ATOM 1492 N N . GLU A 1 194 ? 6.405 -6.531 -12.743 1.00 95.44 194 GLU A N 1
ATOM 1493 C CA . GLU A 1 194 ? 6.623 -7.982 -12.663 1.00 95.44 194 GLU A CA 1
ATOM 1494 C C . GLU A 1 194 ? 6.028 -8.568 -11.373 1.00 95.44 194 GLU A C 1
ATOM 1496 O O . GLU A 1 194 ? 5.371 -9.604 -11.402 1.00 95.44 194 GLU A O 1
ATOM 1501 N N . ALA A 1 195 ? 6.212 -7.896 -10.230 1.00 95.19 195 ALA A N 1
ATOM 1502 C CA . ALA A 1 195 ? 5.693 -8.365 -8.946 1.00 95.19 195 ALA A CA 1
ATOM 1503 C C . ALA A 1 195 ? 4.158 -8.344 -8.841 1.00 95.19 195 ALA A C 1
ATOM 1505 O O . ALA A 1 195 ? 3.621 -9.066 -8.002 1.00 95.19 195 ALA A O 1
ATOM 1506 N N . VAL A 1 196 ? 3.469 -7.526 -9.645 1.00 96.56 196 VAL A N 1
ATOM 1507 C CA . VAL A 1 196 ? 1.997 -7.466 -9.721 1.00 96.56 196 VAL A CA 1
ATOM 1508 C C . VAL A 1 196 ? 1.440 -8.174 -10.960 1.00 96.56 196 VAL A C 1
ATOM 1510 O O . VAL A 1 196 ? 0.296 -7.917 -11.326 1.00 96.56 196 VAL A O 1
ATOM 1513 N N . GLU A 1 197 ? 2.233 -9.051 -11.586 1.00 95.56 197 GLU A N 1
ATOM 1514 C CA . GLU A 1 197 ? 1.817 -9.881 -12.729 1.00 95.56 197 GLU A CA 1
ATOM 1515 C C . GLU A 1 197 ? 1.372 -9.038 -13.944 1.00 95.56 197 GLU A C 1
ATOM 1517 O O . GLU A 1 197 ? 0.362 -9.307 -14.593 1.00 95.56 197 GLU A O 1
ATOM 1522 N N . ARG A 1 198 ? 2.109 -7.950 -14.213 1.00 96.38 198 ARG A N 1
ATOM 1523 C CA . ARG A 1 198 ? 1.916 -7.048 -15.364 1.00 96.38 198 ARG A CA 1
ATOM 1524 C C . ARG A 1 198 ? 3.139 -7.065 -16.280 1.00 96.38 198 ARG A C 1
ATOM 1526 O O . ARG A 1 198 ? 3.711 -6.022 -16.603 1.00 96.38 198 ARG A O 1
ATOM 1533 N N . GLU A 1 199 ? 3.575 -8.260 -16.665 1.00 95.19 199 GLU A N 1
ATOM 1534 C CA . GLU A 1 199 ? 4.795 -8.477 -17.448 1.00 95.19 199 GLU A CA 1
ATOM 1535 C C . GLU A 1 199 ? 4.791 -7.789 -18.816 1.00 95.19 199 GLU A C 1
ATOM 1537 O O . GLU A 1 199 ? 5.846 -7.331 -19.251 1.00 95.19 199 GLU A O 1
ATOM 1542 N N . GLU A 1 200 ? 3.638 -7.666 -19.480 1.00 94.62 200 GLU A N 1
ATOM 1543 C CA . GLU A 1 200 ? 3.526 -6.950 -20.763 1.00 94.62 200 GLU A CA 1
ATOM 1544 C C . GLU A 1 200 ? 3.991 -5.507 -20.617 1.00 94.62 200 GLU A C 1
ATOM 1546 O O . GLU A 1 200 ? 4.842 -5.038 -21.367 1.00 94.62 200 GLU A O 1
ATOM 1551 N N . GLU A 1 201 ? 3.463 -4.816 -19.610 1.00 97.56 201 GLU A N 1
ATOM 1552 C CA . GLU A 1 201 ? 3.797 -3.422 -19.344 1.00 97.56 201 GLU A CA 1
ATOM 1553 C C . GLU A 1 201 ? 5.246 -3.281 -18.871 1.00 97.56 201 GLU A C 1
ATOM 1555 O O . GLU A 1 201 ? 5.922 -2.311 -19.220 1.00 97.56 201 GLU A O 1
ATOM 1560 N N . ALA A 1 202 ? 5.760 -4.260 -18.115 1.00 97.50 202 ALA A N 1
ATOM 1561 C CA . ALA A 1 202 ? 7.175 -4.300 -17.755 1.00 97.50 202 ALA A CA 1
ATOM 1562 C C . ALA A 1 202 ? 8.057 -4.416 -19.010 1.00 97.50 202 ALA A C 1
ATOM 1564 O O . ALA A 1 202 ? 9.042 -3.685 -19.142 1.00 97.50 202 ALA A O 1
ATOM 1565 N N . ARG A 1 203 ? 7.680 -5.281 -19.963 1.00 95.19 203 ARG A N 1
ATOM 1566 C CA . ARG A 1 203 ? 8.383 -5.447 -21.242 1.00 95.19 203 ARG A CA 1
ATOM 1567 C C . ARG A 1 203 ? 8.304 -4.187 -22.099 1.00 95.19 203 ARG A C 1
ATOM 1569 O O . ARG A 1 203 ? 9.333 -3.760 -22.613 1.00 95.19 203 ARG A O 1
ATOM 1576 N N . GLU A 1 204 ? 7.143 -3.547 -22.205 1.00 96.19 204 GLU A N 1
ATOM 1577 C CA . GLU A 1 204 ? 6.993 -2.272 -22.921 1.00 96.19 204 GLU A CA 1
ATOM 1578 C C . GLU A 1 204 ? 7.897 -1.177 -22.336 1.00 96.19 204 GLU A C 1
ATOM 1580 O O . GLU A 1 204 ? 8.561 -0.441 -23.079 1.00 96.19 204 GLU A O 1
ATOM 1585 N N . LEU A 1 205 ? 7.972 -1.097 -21.004 1.00 97.38 205 LEU A N 1
ATOM 1586 C CA . LEU A 1 205 ? 8.837 -0.152 -20.307 1.00 97.38 205 LEU A CA 1
ATOM 1587 C C . LEU A 1 205 ? 10.324 -0.451 -20.555 1.00 97.38 205 LEU A C 1
ATOM 1589 O O . LEU A 1 205 ? 11.104 0.467 -20.820 1.00 97.38 205 LEU A O 1
ATOM 1593 N N . TYR A 1 206 ? 10.720 -1.723 -20.534 1.00 96.50 206 TYR A N 1
ATOM 1594 C CA . TYR A 1 206 ? 12.078 -2.142 -20.875 1.00 96.50 206 TYR A CA 1
ATOM 1595 C C . TYR A 1 206 ? 12.437 -1.857 -22.336 1.00 96.50 206 TYR A C 1
ATOM 1597 O O . TYR A 1 206 ? 13.518 -1.335 -22.619 1.00 96.50 206 TYR A O 1
ATOM 1605 N N . ASP A 1 207 ? 11.526 -2.099 -23.272 1.00 95.00 207 ASP A N 1
ATOM 1606 C CA . ASP A 1 207 ? 11.742 -1.788 -24.681 1.00 95.00 207 ASP A CA 1
ATOM 1607 C C . ASP A 1 207 ? 11.883 -0.283 -24.924 1.00 95.00 207 ASP A C 1
ATOM 1609 O O . ASP A 1 207 ? 12.755 0.139 -25.693 1.00 95.00 207 ASP A O 1
ATOM 1613 N N . ARG A 1 208 ? 11.086 0.546 -24.237 1.00 95.25 208 ARG A N 1
ATOM 1614 C CA . ARG A 1 208 ? 11.281 2.004 -24.211 1.00 95.25 208 ARG A CA 1
ATOM 1615 C C . ARG A 1 208 ? 12.681 2.349 -23.702 1.00 95.25 208 ARG A C 1
ATOM 1617 O O . ARG A 1 208 ? 13.413 3.081 -24.367 1.00 95.25 208 ARG A O 1
ATOM 1624 N N . ALA A 1 209 ? 13.090 1.763 -22.583 1.00 95.56 209 ALA A N 1
ATOM 1625 C CA . ALA A 1 209 ? 14.375 2.054 -21.964 1.00 95.56 209 ALA A CA 1
ATOM 1626 C C . ALA A 1 209 ? 15.588 1.630 -22.789 1.00 95.56 209 ALA A C 1
ATOM 1628 O O . ALA A 1 209 ? 16.592 2.343 -22.806 1.00 95.56 209 ALA A O 1
ATOM 1629 N N . ARG A 1 210 ? 15.493 0.540 -23.554 1.00 93.94 210 ARG A N 1
ATOM 1630 C CA . ARG A 1 210 ? 16.542 0.151 -24.510 1.00 93.94 210 ARG A CA 1
ATOM 1631 C C . ARG A 1 210 ? 16.710 1.159 -25.645 1.00 93.94 210 ARG A C 1
ATOM 1633 O O . ARG A 1 210 ? 17.834 1.336 -26.115 1.00 93.94 210 ARG A O 1
ATOM 1640 N N . ARG A 1 211 ? 15.617 1.790 -26.093 1.00 94.19 211 ARG A N 1
ATOM 1641 C CA . ARG A 1 211 ? 15.644 2.811 -27.153 1.00 94.19 211 ARG A CA 1
ATOM 1642 C C . ARG A 1 211 ? 16.209 4.140 -26.656 1.00 94.19 211 ARG A C 1
ATOM 1644 O O . ARG A 1 211 ? 17.029 4.728 -27.353 1.00 94.19 211 ARG A O 1
ATOM 1651 N N . GLU A 1 212 ? 15.785 4.584 -25.475 1.00 94.69 212 GLU A N 1
ATOM 1652 C CA . GLU A 1 212 ? 16.121 5.909 -24.930 1.00 94.69 212 GLU A CA 1
ATOM 1653 C C . GLU A 1 212 ? 17.492 5.945 -24.243 1.00 94.69 212 GLU A C 1
ATOM 1655 O O . GLU A 1 212 ? 18.272 6.869 -24.461 1.00 94.69 212 GLU A O 1
ATOM 1660 N N . SER A 1 213 ? 17.831 4.925 -23.447 1.00 94.06 213 SER A N 1
ATOM 1661 C CA . SER A 1 213 ? 19.087 4.920 -22.696 1.00 94.06 213 SER A CA 1
ATOM 1662 C C . SER A 1 213 ? 20.287 4.889 -23.632 1.00 94.06 213 SER A C 1
ATOM 1664 O O . SER A 1 213 ? 20.283 4.139 -24.601 1.00 94.06 213 SER A O 1
ATOM 1666 N N . THR A 1 214 ? 21.345 5.637 -23.330 1.00 94.75 214 THR A N 1
ATOM 1667 C CA . THR A 1 214 ? 22.641 5.585 -24.033 1.00 94.75 214 THR A CA 1
ATOM 1668 C C . THR A 1 214 ? 23.730 4.867 -23.235 1.00 94.75 214 THR A C 1
ATOM 1670 O O . THR A 1 214 ? 24.789 4.582 -23.791 1.00 94.75 214 THR A O 1
ATOM 1673 N N . ASP A 1 215 ? 23.475 4.533 -21.966 1.00 94.56 215 ASP A N 1
ATOM 1674 C CA . ASP A 1 215 ? 24.418 3.817 -21.106 1.00 94.56 215 ASP A CA 1
ATOM 1675 C C . ASP A 1 215 ? 24.466 2.315 -21.463 1.00 94.56 215 ASP A C 1
ATOM 1677 O O . ASP A 1 215 ? 23.463 1.605 -21.308 1.00 94.56 215 ASP A O 1
ATOM 1681 N N . PRO A 1 216 ? 25.626 1.782 -21.897 1.00 94.69 216 PRO A N 1
ATOM 1682 C CA . PRO A 1 216 ? 25.773 0.363 -22.202 1.00 94.69 216 PRO A CA 1
ATOM 1683 C C . PRO A 1 216 ? 25.445 -0.557 -21.021 1.00 94.69 216 PRO A C 1
ATOM 1685 O O . PRO A 1 216 ? 24.880 -1.633 -21.228 1.00 94.69 216 PRO A O 1
ATOM 1688 N N . LYS A 1 217 ? 25.772 -0.153 -19.784 1.00 93.94 217 LYS A N 1
ATOM 1689 C CA . LYS A 1 217 ? 25.529 -0.980 -18.594 1.00 93.94 217 LYS A CA 1
ATOM 1690 C C . LYS A 1 217 ? 24.036 -1.086 -18.304 1.00 93.94 217 LYS A C 1
ATOM 1692 O O . LYS A 1 217 ? 23.536 -2.186 -18.049 1.00 93.94 217 LYS A O 1
ATOM 1697 N N . HIS A 1 218 ? 23.318 0.030 -18.374 1.00 93.75 218 HIS A N 1
ATOM 1698 C CA . HIS A 1 218 ? 21.872 0.028 -18.225 1.00 93.75 218 HIS A CA 1
ATOM 1699 C C . HIS A 1 218 ? 21.182 -0.781 -19.332 1.00 93.75 218 HIS A C 1
ATOM 1701 O O . HIS A 1 218 ? 20.367 -1.650 -19.028 1.00 93.75 218 HIS A O 1
ATOM 1707 N N . ARG A 1 219 ? 21.577 -0.609 -20.603 1.00 94.62 219 ARG A N 1
ATOM 1708 C CA . ARG A 1 219 ? 21.047 -1.413 -21.723 1.00 94.62 219 ARG A CA 1
ATOM 1709 C C . ARG A 1 219 ? 21.239 -2.917 -21.518 1.00 94.62 219 ARG A C 1
ATOM 1711 O O . ARG A 1 219 ? 20.310 -3.682 -21.767 1.00 94.62 219 ARG A O 1
ATOM 1718 N N . ALA A 1 220 ? 22.415 -3.339 -21.049 1.00 95.12 220 ALA A N 1
ATOM 1719 C CA . ALA A 1 220 ? 22.683 -4.742 -20.734 1.00 95.12 220 ALA A CA 1
ATOM 1720 C C . ALA A 1 220 ? 21.810 -5.249 -19.571 1.00 95.12 220 ALA A C 1
ATOM 1722 O O . ALA A 1 220 ? 21.288 -6.360 -19.630 1.00 95.12 220 ALA A O 1
ATOM 1723 N N . THR A 1 221 ? 21.604 -4.415 -18.547 1.00 94.56 221 THR A N 1
ATOM 1724 C CA . THR A 1 221 ? 20.724 -4.728 -17.408 1.00 94.56 221 THR A CA 1
ATOM 1725 C C . THR A 1 221 ? 19.278 -4.932 -17.865 1.00 94.56 221 THR A C 1
ATOM 1727 O O . THR A 1 221 ? 18.654 -5.920 -17.485 1.00 94.56 221 THR A O 1
ATOM 1730 N N . ILE A 1 222 ? 18.768 -4.055 -18.734 1.00 95.38 222 ILE A N 1
ATOM 1731 C CA . ILE A 1 222 ? 17.415 -4.169 -19.290 1.00 95.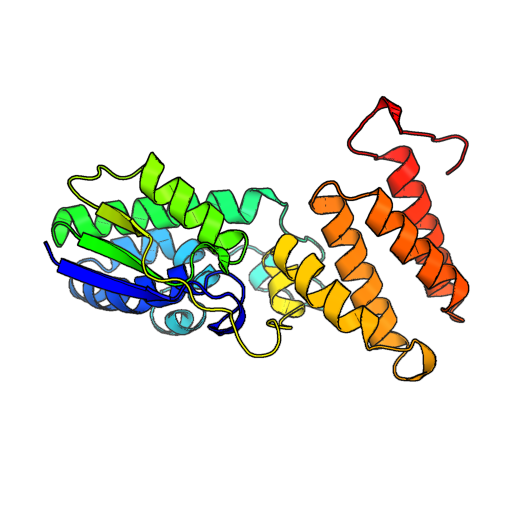38 222 ILE A CA 1
ATOM 1732 C C . ILE A 1 222 ? 17.269 -5.411 -20.175 1.00 95.38 222 ILE A C 1
ATOM 1734 O O . ILE A 1 222 ? 16.261 -6.107 -20.087 1.00 95.38 222 ILE A O 1
ATOM 1738 N N . ALA A 1 223 ? 18.259 -5.703 -21.024 1.00 93.50 223 ALA A N 1
ATOM 1739 C CA . ALA A 1 223 ? 18.231 -6.894 -21.872 1.00 93.50 223 ALA A CA 1
ATOM 1740 C C . ALA A 1 223 ? 18.130 -8.170 -21.023 1.00 93.50 223 ALA A C 1
ATOM 1742 O O . ALA A 1 223 ? 17.262 -9.004 -21.266 1.00 93.50 223 ALA A O 1
ATOM 1743 N N . TYR A 1 224 ? 18.939 -8.266 -19.963 1.00 94.06 224 TYR A N 1
ATOM 1744 C CA . TYR A 1 224 ? 18.845 -9.367 -19.008 1.00 94.06 224 TYR A CA 1
ATOM 1745 C C . TYR A 1 224 ? 17.475 -9.427 -18.315 1.00 94.06 224 TYR A C 1
ATOM 1747 O O . TYR A 1 224 ? 16.887 -10.499 -18.221 1.00 94.06 224 TYR A O 1
ATOM 1755 N N . ALA A 1 225 ? 16.936 -8.297 -17.849 1.00 93.88 225 ALA A N 1
ATOM 1756 C CA . ALA A 1 225 ? 15.619 -8.274 -17.211 1.00 93.88 225 ALA A CA 1
ATOM 1757 C C . ALA A 1 225 ? 14.493 -8.706 -18.173 1.00 93.88 225 ALA A C 1
ATOM 1759 O O . ALA A 1 225 ? 13.622 -9.485 -17.797 1.00 93.88 225 ALA A O 1
ATOM 1760 N N . THR A 1 226 ? 14.572 -8.300 -19.443 1.00 93.94 226 THR A N 1
ATOM 1761 C CA . THR A 1 226 ? 13.636 -8.716 -20.501 1.00 93.94 226 THR A CA 1
ATOM 1762 C C . THR A 1 226 ? 13.687 -10.230 -20.729 1.00 93.94 226 THR A C 1
ATOM 1764 O O . THR A 1 226 ? 12.642 -10.877 -20.786 1.00 93.94 226 THR A O 1
ATOM 1767 N N . ALA A 1 227 ? 14.888 -10.814 -20.777 1.00 94.12 227 ALA A N 1
ATOM 1768 C CA . ALA A 1 227 ? 15.073 -12.265 -20.844 1.00 94.12 227 ALA A CA 1
ATOM 1769 C C . ALA A 1 227 ? 14.464 -12.979 -19.621 1.00 94.12 227 ALA A C 1
ATOM 1771 O O . ALA A 1 227 ? 13.908 -14.072 -19.726 1.00 94.12 227 ALA A O 1
ATOM 1772 N N . MET A 1 228 ? 14.509 -12.357 -18.438 1.00 94.12 228 MET A N 1
ATOM 1773 C CA . MET A 1 228 ? 13.904 -12.927 -17.231 1.00 94.12 228 MET A CA 1
ATOM 1774 C C . MET A 1 228 ? 12.384 -12.932 -17.250 1.00 94.12 228 MET A C 1
ATOM 1776 O O . MET A 1 228 ? 11.816 -13.905 -16.758 1.00 94.12 228 MET A O 1
ATOM 1780 N N . ILE A 1 229 ? 11.742 -11.947 -17.877 1.00 92.56 229 ILE A N 1
ATOM 1781 C CA . ILE A 1 229 ? 10.301 -12.005 -18.142 1.00 92.56 229 ILE A CA 1
ATOM 1782 C C . ILE A 1 229 ? 9.981 -13.228 -19.010 1.00 92.56 229 ILE A C 1
ATOM 1784 O O . ILE A 1 229 ? 9.116 -14.018 -18.646 1.00 92.56 229 ILE A O 1
ATOM 1788 N N . LEU A 1 230 ? 10.723 -13.447 -20.099 1.00 90.50 230 LEU A N 1
ATOM 1789 C CA . LEU A 1 230 ? 10.491 -14.574 -21.012 1.00 90.50 230 LEU A CA 1
ATOM 1790 C C . LEU A 1 230 ? 10.671 -15.939 -20.335 1.00 90.50 230 LEU A C 1
ATOM 1792 O O . LEU A 1 230 ? 9.894 -16.858 -20.568 1.00 90.50 230 LEU A O 1
ATOM 1796 N N . VAL A 1 231 ? 11.655 -16.090 -19.448 1.00 93.06 231 VAL A N 1
ATOM 1797 C CA . VAL A 1 231 ? 11.918 -17.379 -18.780 1.00 93.06 231 VAL A CA 1
ATOM 1798 C C . VAL A 1 231 ? 11.029 -17.593 -17.548 1.00 93.06 231 VAL A C 1
ATOM 1800 O O . VAL A 1 231 ? 10.734 -18.735 -17.183 1.00 93.06 231 VAL A O 1
ATOM 1803 N N . ARG A 1 232 ? 10.614 -16.517 -16.866 1.00 90.31 232 ARG A N 1
ATOM 1804 C CA . ARG A 1 232 ? 9.939 -16.575 -15.556 1.00 90.31 232 ARG A CA 1
ATOM 1805 C C . ARG A 1 232 ? 8.528 -15.993 -15.542 1.00 90.31 232 ARG A C 1
ATOM 1807 O O . ARG A 1 232 ? 7.986 -15.823 -14.454 1.00 90.31 232 ARG A O 1
ATOM 1814 N N . HIS A 1 233 ? 7.928 -15.776 -16.711 1.00 92.12 233 HIS A N 1
ATOM 1815 C CA . HIS A 1 233 ? 6.550 -15.313 -16.859 1.00 92.12 233 HIS A CA 1
ATOM 1816 C C . HIS A 1 233 ? 5.585 -16.073 -15.923 1.00 92.12 233 HIS A C 1
ATOM 1818 O O . HIS A 1 233 ? 5.689 -17.305 -15.779 1.00 92.12 233 HIS A O 1
ATOM 1824 N N . HIS A 1 234 ? 4.657 -15.359 -15.276 1.00 90.38 234 HIS A N 1
ATOM 1825 C CA . HIS A 1 234 ? 3.709 -15.946 -14.325 1.00 90.38 234 HIS A CA 1
ATOM 1826 C C . HIS A 1 234 ? 2.781 -16.954 -15.009 1.00 90.38 234 HIS A C 1
ATOM 1828 O O . HIS A 1 234 ? 2.608 -18.056 -14.490 1.00 90.38 234 HIS A O 1
ATOM 1834 N N . ASP A 1 235 ? 2.282 -16.643 -16.210 1.00 91.25 235 ASP A N 1
ATOM 1835 C CA . ASP A 1 235 ? 1.676 -17.632 -17.116 1.00 91.25 235 ASP A CA 1
ATOM 1836 C C . ASP A 1 235 ? 2.754 -18.549 -17.740 1.00 91.25 235 ASP A C 1
ATOM 1838 O O . ASP A 1 235 ? 3.553 -18.077 -18.556 1.00 91.25 235 ASP A O 1
ATOM 1842 N N . PRO A 1 236 ? 2.787 -19.859 -17.414 1.00 90.44 236 PRO A N 1
ATOM 1843 C CA . PRO A 1 236 ? 3.765 -20.786 -17.975 1.00 90.44 236 PRO A CA 1
ATOM 1844 C C . PRO A 1 236 ? 3.660 -20.962 -19.492 1.00 90.44 236 PRO A C 1
ATOM 1846 O O . PRO A 1 236 ? 4.667 -21.288 -20.114 1.00 90.44 236 PRO A O 1
ATOM 1849 N N . ALA A 1 237 ? 2.478 -20.760 -20.085 1.00 92.94 237 ALA A N 1
ATOM 1850 C CA . ALA A 1 237 ? 2.268 -20.909 -21.526 1.00 92.94 237 ALA A CA 1
ATOM 1851 C C . ALA A 1 237 ? 2.931 -19.789 -22.342 1.00 92.94 237 ALA A C 1
ATOM 1853 O O . ALA A 1 237 ? 3.120 -19.933 -23.546 1.00 92.94 237 ALA A O 1
ATOM 1854 N N . ARG A 1 238 ? 3.284 -18.681 -21.684 1.00 91.00 238 ARG A N 1
ATOM 1855 C CA . ARG A 1 238 ? 3.919 -17.506 -22.290 1.00 91.00 238 ARG A CA 1
ATOM 1856 C C . ARG A 1 238 ? 5.427 -17.463 -22.071 1.00 91.00 238 ARG A C 1
ATOM 1858 O O . ARG A 1 238 ? 6.064 -16.474 -22.421 1.00 91.00 238 ARG A O 1
ATOM 1865 N N . ARG A 1 239 ? 5.996 -18.512 -21.471 1.00 92.62 239 ARG A N 1
ATOM 1866 C CA . ARG A 1 239 ? 7.442 -18.624 -21.304 1.00 92.62 239 ARG A CA 1
ATOM 1867 C C . ARG A 1 239 ? 8.082 -19.034 -22.617 1.00 92.62 239 ARG A C 1
ATOM 1869 O O . ARG A 1 239 ? 7.685 -20.043 -23.193 1.00 92.62 239 ARG A O 1
ATOM 1876 N N . ASP A 1 240 ? 9.108 -18.301 -23.019 1.00 90.75 240 ASP A N 1
ATOM 1877 C CA . ASP A 1 240 ? 9.886 -18.589 -24.221 1.00 90.75 240 ASP A CA 1
ATOM 1878 C C . ASP A 1 240 ? 11.388 -18.469 -23.920 1.00 90.75 240 ASP A C 1
ATOM 1880 O O . ASP A 1 240 ? 11.985 -17.404 -24.081 1.00 90.75 240 ASP A O 1
ATOM 1884 N N . PRO A 1 241 ? 12.018 -19.544 -23.410 1.00 87.94 241 PRO A N 1
ATOM 1885 C CA . PRO A 1 241 ? 13.450 -19.544 -23.134 1.00 87.94 241 PRO A CA 1
ATOM 1886 C C . PRO A 1 241 ? 14.331 -19.435 -24.384 1.00 87.94 241 PRO A C 1
ATOM 1888 O O . PRO A 1 241 ? 15.509 -19.131 -24.231 1.00 87.94 241 PRO A O 1
ATOM 1891 N N . ASP A 1 242 ? 13.799 -19.700 -25.581 1.00 90.19 242 ASP A N 1
ATOM 1892 C CA . ASP A 1 242 ? 14.568 -19.653 -26.828 1.00 90.19 242 ASP A CA 1
ATOM 1893 C C . ASP A 1 242 ? 14.684 -18.210 -27.367 1.00 90.19 242 ASP A C 1
ATOM 1895 O O . ASP A 1 242 ? 15.632 -17.897 -28.090 1.00 90.19 242 ASP A O 1
ATOM 1899 N N . GLU A 1 243 ? 13.758 -17.317 -26.989 1.00 85.44 243 GLU A N 1
ATOM 1900 C CA . GLU A 1 243 ? 13.796 -15.871 -27.289 1.00 85.44 243 GLU A CA 1
ATOM 1901 C C . GLU A 1 243 ? 14.597 -15.048 -26.245 1.00 85.44 243 GLU A C 1
ATOM 1903 O O . GLU A 1 243 ? 14.775 -13.838 -26.410 1.00 85.44 243 GLU A O 1
ATOM 1908 N N . ALA A 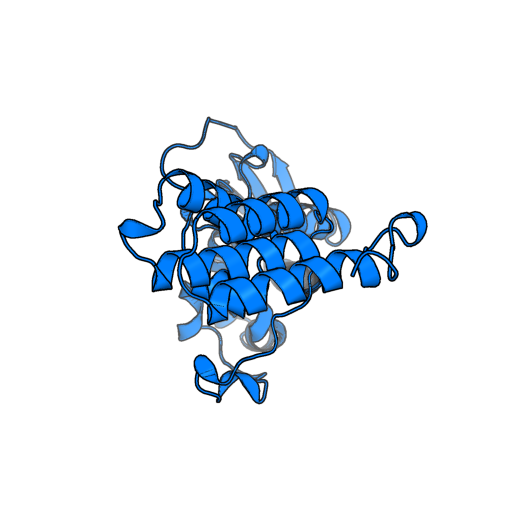1 244 ? 15.065 -15.678 -25.160 1.00 77.50 244 ALA A N 1
ATOM 1909 C CA . ALA A 1 244 ? 15.739 -15.034 -24.022 1.00 77.50 244 ALA A CA 1
ATOM 1910 C C . ALA A 1 244 ? 17.244 -14.785 -24.248 1.00 77.50 244 ALA A C 1
ATOM 1912 O O . ALA A 1 244 ? 17.701 -13.662 -23.922 1.00 77.50 244 ALA A O 1
#